Protein AF-0000000067912292 (afdb_homodimer)

Radius of gyration: 18.02 Å; Cα contacts (8 Å, |Δi|>4): 196; chains: 2; bounding box: 45×48×49 Å

Foldseek 3Di:
DDPVVVVVVVLVVLLQVLLVPDDHSQWAALVSVQVSCVPVPVVPRDNCVQVVQVPVVPRIHGSVSVVVSVVVVVVVVVVVVVVVCVVVVVVVVVVD/DDPVVVVVVVLVVLLQVLLVPDDHSQWAALVSVQVSCVPVPVVPRDNCVQVVQVPVVPRIHGSVSVVVSVVVVVVVVVVVVVVVCVVVVVVVVVVD

Sequence (192 aa):
MAAVESAVYSLLEVFHKYSAKEGDQLKLNRSELFVLLSQELPCCYRKDAMSLLDLDGDGEVDFLEFIEFITEITTELQEMYLDNIIHYNRYSEHFVMAAVESAVYSLLEVFHKYSAKEGDQLKLNRSELFVLLSQELPCCYRKDAMSLLDLDGDGEVDFLEFIEFITEITTELQEMYLDNIIHYNRYSEHFV

Secondary structure (DSSP, 8-state):
--HHHHHHHHHHHHHHHHHTSSS-TTEE-HHHHHHHHHHH-GGG--TTHHHHH-SS-SSSEEHHHHHHHHHHHHHHHHHHHHHHHHHHHHHHHHH-/--HHHHHHHHHHHHHHHHHTSSS-TTEE-HHHHHHHHHHH-GGG--TTHHHHH-SS-SSSEEHHHHHHHHHHHHHHHHHHHHHHHHHHHHHHHHH-

Structure (mmCIF, N/CA/C/O backbone):
data_AF-0000000067912292-model_v1
#
loop_
_entity.id
_entity.type
_entity.pdbx_description
1 polymer 'Protein S100-B-like'
#
loop_
_atom_site.group_PDB
_atom_site.id
_atom_site.type_symbol
_atom_site.label_atom_id
_atom_site.label_alt_id
_atom_site.label_comp_id
_atom_site.label_asym_id
_atom_site.label_entity_id
_atom_site.label_seq_id
_atom_site.pdbx_PDB_ins_code
_atom_site.Cartn_x
_atom_site.Cartn_y
_atom_site.Cartn_z
_atom_site.occupancy
_atom_site.B_iso_or_equiv
_atom_site.auth_seq_id
_atom_site.auth_comp_id
_atom_site.auth_asym_id
_atom_site.auth_atom_id
_atom_site.pdbx_PDB_model_num
ATOM 1 N N . MET A 1 1 ? 11.945 -1.077 11.625 1 72.12 1 MET A N 1
ATOM 2 C CA . MET A 1 1 ? 11.5 -0.506 10.359 1 72.12 1 MET A CA 1
ATOM 3 C C . MET A 1 1 ? 10.297 0.405 10.562 1 72.12 1 MET A C 1
ATOM 5 O O . MET A 1 1 ? 9.523 0.212 11.508 1 72.12 1 MET A O 1
ATOM 9 N N . ALA A 1 2 ? 10.352 1.487 9.922 1 86.81 2 ALA A N 1
ATOM 10 C CA . ALA A 1 2 ? 9.242 2.43 9.984 1 86.81 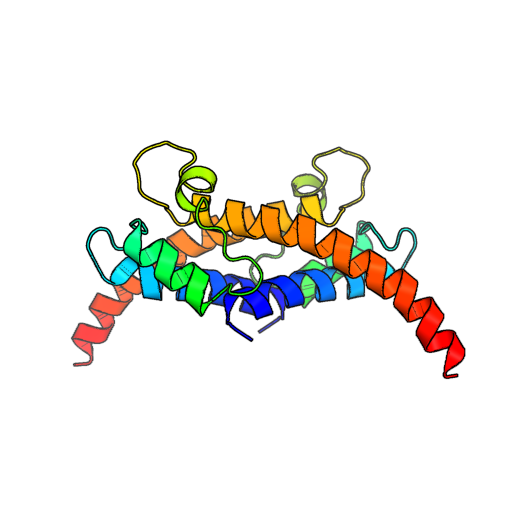2 ALA A CA 1
ATOM 11 C C . ALA A 1 2 ? 7.953 1.792 9.477 1 86.81 2 ALA A C 1
ATOM 13 O O . ALA A 1 2 ? 7.992 0.798 8.742 1 86.81 2 ALA A O 1
ATOM 14 N N . ALA A 1 3 ? 6.785 2.189 9.906 1 89.81 3 ALA A N 1
ATOM 15 C CA . ALA A 1 3 ? 5.496 1.552 9.656 1 89.81 3 ALA A CA 1
ATOM 16 C C . ALA A 1 3 ? 5.234 1.414 8.156 1 89.81 3 ALA A C 1
ATOM 18 O O . ALA A 1 3 ? 4.883 0.332 7.68 1 89.81 3 ALA A O 1
ATOM 19 N N . VAL A 1 4 ? 5.512 2.436 7.43 1 91.5 4 VAL A N 1
ATOM 20 C CA . VAL A 1 4 ? 5.238 2.428 5.996 1 91.5 4 VAL A CA 1
ATOM 21 C C . VAL A 1 4 ? 6.242 1.528 5.281 1 91.5 4 VAL A C 1
ATOM 23 O O . VAL A 1 4 ? 5.879 0.782 4.371 1 91.5 4 VAL A O 1
ATOM 26 N N . GLU A 1 5 ? 7.496 1.577 5.688 1 88.75 5 GLU A N 1
ATOM 27 C CA . GLU A 1 5 ? 8.523 0.717 5.113 1 88.75 5 GLU A CA 1
ATOM 28 C C . GLU A 1 5 ? 8.195 -0.757 5.32 1 88.75 5 GLU A C 1
ATOM 30 O O . GLU A 1 5 ? 8.289 -1.557 4.387 1 88.75 5 GLU A O 1
ATOM 35 N N . SER A 1 6 ? 7.805 -1.08 6.496 1 90.5 6 SER A N 1
ATOM 36 C CA . SER A 1 6 ? 7.434 -2.457 6.809 1 90.5 6 SER A CA 1
ATOM 37 C C . SER A 1 6 ? 6.219 -2.9 5.996 1 90.5 6 SER A C 1
ATOM 39 O O . SER A 1 6 ? 6.152 -4.047 5.547 1 90.5 6 SER A O 1
ATOM 41 N N . ALA A 1 7 ? 5.293 -1.981 5.836 1 91.25 7 ALA A N 1
ATOM 42 C CA . ALA A 1 7 ? 4.09 -2.271 5.062 1 91.25 7 ALA A CA 1
ATOM 43 C C . ALA A 1 7 ? 4.43 -2.572 3.605 1 91.25 7 ALA A C 1
ATOM 45 O O . ALA A 1 7 ? 3.961 -3.566 3.045 1 91.25 7 ALA A O 1
ATOM 46 N N . VAL A 1 8 ? 5.316 -1.831 3.029 1 90.44 8 VAL A N 1
ATOM 47 C CA . VAL A 1 8 ? 5.688 -1.962 1.625 1 90.44 8 VAL A CA 1
ATOM 48 C C . VAL A 1 8 ? 6.43 -3.277 1.405 1 90.44 8 VAL A C 1
ATOM 50 O O . VAL A 1 8 ? 6.141 -4.008 0.454 1 90.44 8 VAL A O 1
ATOM 53 N N . TYR A 1 9 ? 7.285 -3.588 2.307 1 87.19 9 TYR A N 1
ATOM 54 C CA . TYR A 1 9 ? 8.023 -4.84 2.199 1 87.19 9 TYR A CA 1
ATOM 55 C C . TYR A 1 9 ? 7.098 -6.039 2.365 1 87.19 9 TYR A C 1
ATOM 57 O O . TYR A 1 9 ? 7.262 -7.055 1.688 1 87.19 9 TYR A O 1
ATOM 65 N N . SER A 1 10 ? 6.172 -5.918 3.277 1 91 10 SER A N 1
ATOM 66 C CA . SER A 1 10 ? 5.207 -6.996 3.49 1 91 10 SER A CA 1
ATOM 67 C C . SER A 1 10 ? 4.383 -7.25 2.234 1 91 10 SER A C 1
ATOM 69 O O . SER A 1 10 ? 4.086 -8.398 1.903 1 91 10 SER A O 1
ATOM 71 N N . LEU A 1 11 ? 4.023 -6.188 1.518 1 91.69 11 LEU A N 1
ATOM 72 C CA . LEU A 1 11 ? 3.262 -6.328 0.281 1 91.69 11 LEU A CA 1
ATOM 73 C C . LEU A 1 11 ? 4.07 -7.082 -0.771 1 91.69 11 LEU A C 1
ATOM 75 O O . LEU A 1 11 ? 3.541 -7.965 -1.449 1 91.69 11 LEU A O 1
ATOM 79 N N . LEU A 1 12 ? 5.359 -6.773 -0.861 1 89.81 12 LEU A N 1
ATOM 80 C CA . LEU A 1 12 ? 6.242 -7.445 -1.807 1 89.81 12 LEU A CA 1
ATOM 81 C C . LEU A 1 12 ? 6.371 -8.93 -1.469 1 89.81 12 LEU A C 1
ATOM 83 O O . LEU A 1 12 ? 6.25 -9.781 -2.35 1 89.81 12 LEU A O 1
ATOM 87 N N . GLU A 1 13 ? 6.613 -9.195 -0.2 1 89.88 13 GLU A N 1
ATOM 88 C CA . GLU A 1 13 ? 6.836 -10.562 0.253 1 89.88 13 GLU A CA 1
ATOM 89 C C . GLU A 1 13 ? 5.594 -11.422 0.046 1 89.88 13 GLU A C 1
ATOM 91 O O . GLU A 1 13 ? 5.695 -12.57 -0.392 1 89.88 13 GLU A O 1
ATOM 96 N N . VAL A 1 14 ? 4.457 -10.844 0.439 1 92.44 14 VAL A N 1
ATOM 97 C CA . VAL A 1 14 ? 3.205 -11.586 0.309 1 92.44 14 VAL A CA 1
ATOM 98 C C . VAL A 1 14 ? 2.934 -11.883 -1.164 1 92.44 14 VAL A C 1
ATOM 100 O O . VAL A 1 14 ? 2.551 -13 -1.515 1 92.44 14 VAL A O 1
ATOM 103 N N . PHE A 1 15 ? 3.137 -10.945 -2 1 92.5 15 PHE A N 1
ATOM 104 C CA . PHE A 1 15 ? 2.936 -11.141 -3.432 1 92.5 15 PHE A CA 1
ATOM 105 C C . PHE A 1 15 ? 3.816 -12.273 -3.949 1 92.5 15 PHE A C 1
ATOM 107 O O . PHE A 1 15 ? 3.338 -13.164 -4.656 1 92.5 15 PHE A O 1
ATOM 114 N N . HIS A 1 16 ? 5.043 -12.203 -3.58 1 89 16 HIS A N 1
ATOM 115 C CA . HIS A 1 16 ? 5.984 -13.195 -4.078 1 89 16 HIS A CA 1
ATOM 116 C C . HIS A 1 16 ? 5.695 -14.57 -3.488 1 89 16 HIS A C 1
ATOM 118 O O . HIS A 1 16 ? 5.898 -15.594 -4.152 1 89 16 HIS A O 1
ATOM 124 N N . LYS A 1 17 ? 5.309 -14.578 -2.201 1 91.56 17 LYS A N 1
ATOM 125 C CA . LYS A 1 17 ? 4.945 -15.828 -1.53 1 91.56 17 LYS A CA 1
ATOM 126 C C . LYS A 1 17 ? 3.891 -16.594 -2.326 1 91.56 17 LYS A C 1
ATOM 128 O O . LYS A 1 17 ? 3.959 -17.812 -2.438 1 91.56 17 LYS A O 1
ATOM 133 N N . TYR A 1 18 ? 2.93 -15.883 -2.912 1 91.94 18 TYR A N 1
ATOM 134 C CA . TYR A 1 18 ? 1.817 -16.531 -3.6 1 91.94 18 TYR A CA 1
ATOM 135 C C . TYR A 1 18 ? 2.104 -16.656 -5.09 1 91.94 18 TYR A C 1
ATOM 137 O O . TYR A 1 18 ? 1.676 -17.625 -5.727 1 91.94 18 TYR A O 1
ATOM 145 N N . SER A 1 19 ? 2.857 -15.695 -5.672 1 90.44 19 SER A N 1
ATOM 146 C CA . SER A 1 19 ? 3.15 -15.734 -7.102 1 90.44 19 SER A CA 1
ATOM 147 C C . SER A 1 19 ? 4.16 -16.828 -7.426 1 90.44 19 SER A C 1
ATOM 149 O O . SER A 1 19 ? 4.219 -17.312 -8.562 1 90.44 19 SER A O 1
ATOM 151 N N . ALA A 1 20 ? 4.969 -17.266 -6.484 1 86.31 20 ALA A N 1
ATOM 152 C CA . ALA A 1 20 ? 6.055 -18.219 -6.703 1 86.31 20 ALA A CA 1
ATOM 153 C C . ALA A 1 20 ? 5.559 -19.656 -6.562 1 86.31 20 ALA A C 1
ATOM 155 O O . ALA A 1 20 ? 6.352 -20.594 -6.617 1 86.31 20 ALA A O 1
ATOM 156 N N . LYS A 1 21 ? 4.234 -19.781 -6.414 1 87.44 21 LYS A N 1
ATOM 157 C CA . LYS A 1 21 ? 3.711 -21.125 -6.18 1 87.44 21 LYS A CA 1
ATOM 158 C C . LYS A 1 21 ? 3.666 -21.922 -7.473 1 87.44 21 LYS A C 1
ATOM 160 O O . LYS A 1 21 ? 4.051 -23.094 -7.496 1 87.44 21 LYS A O 1
ATOM 165 N N . GLU A 1 22 ? 3.102 -21.281 -8.523 1 81.19 22 GLU A N 1
ATOM 166 C CA . GLU A 1 22 ? 2.955 -21.984 -9.797 1 81.19 22 GLU A CA 1
ATOM 167 C C . GLU A 1 22 ? 3.318 -21.078 -10.977 1 81.19 22 GLU A C 1
ATOM 169 O O . GLU A 1 22 ? 2.992 -19.891 -10.977 1 81.19 22 GLU A O 1
ATOM 174 N N . GLY A 1 23 ? 3.932 -21.578 -11.844 1 80.38 23 GLY A N 1
ATOM 175 C CA . GLY A 1 23 ? 4.098 -20.875 -13.109 1 80.38 23 GLY A CA 1
ATOM 176 C C . GLY A 1 23 ? 5.051 -19.703 -13.023 1 80.38 23 GLY A C 1
ATOM 177 O O . GLY A 1 23 ? 6.176 -19.844 -12.531 1 80.38 23 GLY A O 1
ATOM 178 N N . ASP A 1 24 ? 4.523 -18.547 -13.578 1 80.94 24 ASP A N 1
ATOM 179 C CA . ASP A 1 24 ? 5.301 -17.312 -13.602 1 80.94 24 ASP A CA 1
ATOM 180 C C . ASP A 1 24 ? 5.441 -16.719 -12.203 1 80.94 24 ASP A C 1
ATOM 182 O O . ASP A 1 24 ? 4.445 -16.344 -11.586 1 80.94 24 ASP A O 1
ATOM 186 N N . GLN A 1 25 ? 6.656 -16.797 -11.68 1 85.12 25 GLN A N 1
ATOM 187 C CA . GLN A 1 25 ? 6.93 -16.344 -10.32 1 85.12 25 GLN A CA 1
ATOM 188 C C . GLN A 1 25 ? 6.734 -14.828 -10.203 1 85.12 25 GLN A C 1
ATOM 190 O O . GLN A 1 25 ? 6.664 -14.297 -9.094 1 85.12 25 GLN A O 1
ATOM 195 N N . LEU A 1 26 ? 6.539 -14.172 -11.391 1 85.62 26 LEU A N 1
ATOM 196 C CA . LEU A 1 26 ? 6.426 -12.719 -11.398 1 85.62 26 LEU A CA 1
ATOM 197 C C . LEU A 1 26 ? 4.98 -12.289 -11.602 1 85.62 26 LEU A C 1
ATOM 199 O O . LEU A 1 26 ? 4.68 -11.094 -11.602 1 85.62 26 LEU A O 1
ATOM 203 N N . LYS A 1 27 ? 4.184 -13.266 -11.758 1 89.44 27 LYS A N 1
ATOM 204 C CA . LYS A 1 27 ? 2.768 -12.977 -11.969 1 89.44 27 LYS A CA 1
ATOM 205 C C . LYS A 1 27 ? 1.893 -13.922 -11.148 1 89.44 27 LYS A C 1
ATOM 207 O O . LYS A 1 27 ? 2.275 -15.07 -10.898 1 89.44 27 LYS A O 1
ATOM 212 N N . LEU A 1 28 ? 0.725 -13.461 -10.789 1 92.19 28 LEU A N 1
ATOM 213 C CA . LEU A 1 28 ? -0.267 -14.273 -10.094 1 92.19 28 LEU A CA 1
ATOM 214 C C . LEU A 1 28 ? -1.338 -14.766 -11.055 1 92.19 28 LEU A C 1
ATOM 216 O O . LEU A 1 28 ? -1.926 -13.977 -11.797 1 92.19 28 LEU A O 1
ATOM 220 N N . ASN A 1 29 ? -1.466 -16.047 -11.109 1 92.62 29 ASN A N 1
ATOM 221 C CA . ASN A 1 29 ? -2.604 -16.562 -11.859 1 92.62 29 ASN A CA 1
ATOM 222 C C . ASN A 1 29 ? -3.896 -16.484 -11.055 1 92.62 29 ASN A C 1
ATOM 224 O O . ASN A 1 29 ? -3.895 -15.984 -9.922 1 92.62 29 ASN A O 1
ATOM 228 N N . ARG A 1 30 ? -5 -16.906 -11.688 1 90.7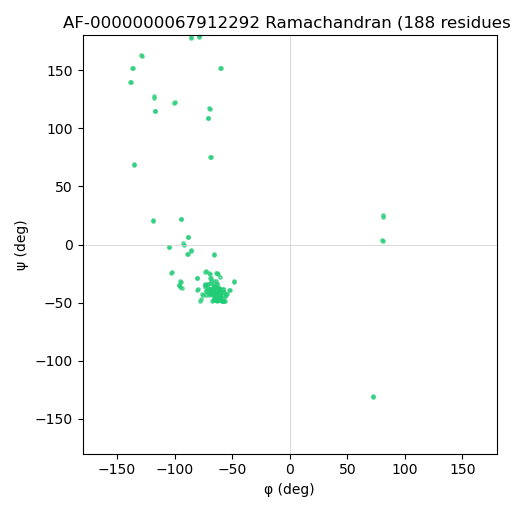5 30 ARG A N 1
ATOM 229 C CA . ARG A 1 30 ? -6.316 -16.75 -11.078 1 90.75 30 ARG A CA 1
ATOM 230 C C . ARG A 1 30 ? -6.387 -17.438 -9.727 1 90.75 30 ARG A C 1
ATOM 232 O O . ARG A 1 30 ? -6.836 -16.844 -8.742 1 90.75 30 ARG A O 1
ATOM 239 N N . SER A 1 31 ? -5.938 -18.688 -9.656 1 92.62 31 SER A N 1
ATOM 240 C CA . SER A 1 31 ? -5.98 -19.469 -8.422 1 92.62 31 SER A CA 1
ATOM 241 C C . SER A 1 31 ? -5.141 -18.812 -7.328 1 92.62 31 SER A C 1
ATOM 243 O O . SER A 1 31 ? -5.574 -18.719 -6.18 1 92.62 31 SER A O 1
ATOM 245 N N . GLU A 1 32 ? -3.904 -18.422 -7.68 1 94.5 32 GLU A N 1
ATOM 246 C CA . GLU A 1 32 ? -3.004 -17.766 -6.73 1 94.5 32 GLU A CA 1
ATOM 247 C C . GLU A 1 32 ? -3.605 -16.469 -6.207 1 94.5 32 GLU A C 1
ATOM 249 O O . GLU A 1 32 ? -3.492 -16.156 -5.016 1 94.5 32 GLU A O 1
ATOM 254 N N . LEU A 1 33 ? -4.23 -15.68 -7.117 1 91.94 33 LEU A N 1
ATOM 255 C CA . LEU A 1 33 ? -4.852 -14.414 -6.73 1 91.94 33 LEU A CA 1
ATOM 256 C C . LEU A 1 33 ? -5.98 -14.648 -5.734 1 91.94 33 LEU A C 1
ATOM 258 O O . LEU A 1 33 ? -6.074 -13.953 -4.719 1 91.94 33 LEU A O 1
ATOM 262 N N . PHE A 1 34 ? -6.797 -15.641 -5.996 1 91.5 34 PHE A N 1
ATOM 263 C CA . PHE A 1 34 ? -7.934 -15.93 -5.129 1 91.5 34 PHE A CA 1
ATOM 264 C C . PHE A 1 34 ? -7.465 -16.359 -3.746 1 91.5 34 PHE A C 1
ATOM 266 O O . PHE A 1 34 ? -8.023 -15.938 -2.734 1 91.5 34 PHE A O 1
ATOM 273 N N . VAL A 1 35 ? -6.441 -17.188 -3.715 1 93 35 VAL A N 1
ATOM 274 C CA . VAL A 1 35 ? -5.895 -17.641 -2.439 1 93 35 VAL A CA 1
ATOM 275 C C . VAL A 1 35 ? -5.305 -16.453 -1.679 1 93 35 VAL A C 1
ATOM 277 O O . VAL A 1 35 ? -5.531 -16.312 -0.475 1 93 35 VAL A O 1
ATOM 280 N N . LEU A 1 36 ? -4.516 -15.617 -2.412 1 92.06 36 LEU A N 1
ATOM 281 C CA . LEU A 1 36 ? -3.916 -14.43 -1.809 1 92.06 36 LEU A CA 1
ATOM 282 C C . LEU A 1 36 ? -4.984 -13.531 -1.203 1 92.06 36 LEU A C 1
ATOM 284 O O . LEU A 1 36 ? -4.887 -13.133 -0.039 1 92.06 36 LEU A O 1
ATOM 288 N N . LEU A 1 37 ? -6.035 -13.242 -1.95 1 90.12 37 LEU A N 1
ATOM 289 C CA . LEU A 1 37 ? -7.086 -12.344 -1.487 1 90.12 37 LEU A CA 1
ATOM 290 C C . LEU A 1 37 ? -7.867 -12.969 -0.337 1 90.12 37 LEU A C 1
ATOM 292 O O . LEU A 1 37 ? -8.18 -12.289 0.645 1 90.12 37 LEU A O 1
ATOM 296 N N . SER A 1 38 ? -8.109 -14.258 -0.44 1 91.38 38 SER A N 1
ATOM 297 C CA . SER A 1 38 ? -8.898 -14.945 0.579 1 91.38 38 SER A CA 1
ATOM 298 C C . SER A 1 38 ? -8.148 -15.016 1.903 1 91.38 38 SER A C 1
ATOM 300 O O . SER A 1 38 ? -8.75 -14.93 2.973 1 91.38 38 SER A O 1
ATOM 302 N N . GLN A 1 39 ? -6.852 -15.117 1.795 1 92.56 39 GLN A N 1
ATOM 303 C CA . GLN A 1 39 ? -6.043 -15.281 2.998 1 92.56 39 GLN A CA 1
ATOM 304 C C . GLN A 1 39 ? -5.539 -13.938 3.512 1 92.56 39 GLN A C 1
ATOM 306 O O . GLN A 1 39 ? -5.477 -13.711 4.723 1 92.56 39 GLN A O 1
ATOM 311 N N . GLU A 1 40 ? -5.203 -13.055 2.66 1 90.44 40 GLU A N 1
ATOM 312 C CA . GLU A 1 40 ? -4.52 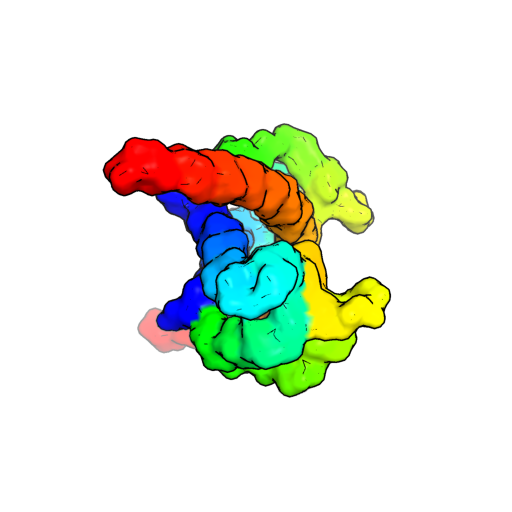-11.82 3.049 1 90.44 40 GLU A CA 1
ATOM 313 C C . GLU A 1 40 ? -5.48 -10.641 3.064 1 90.44 40 GLU A C 1
ATOM 315 O O . GLU A 1 40 ? -5.203 -9.617 3.695 1 90.44 40 GLU A O 1
ATOM 320 N N . LEU A 1 41 ? -6.551 -10.656 2.361 1 85.94 41 LEU A N 1
ATOM 321 C CA . LEU A 1 41 ? -7.555 -9.602 2.32 1 85.94 41 LEU A CA 1
ATOM 322 C C . LEU A 1 41 ? -8.961 -10.188 2.395 1 85.94 41 LEU A C 1
ATOM 324 O O . LEU A 1 41 ? -9.766 -10 1.477 1 85.94 41 LEU A O 1
ATOM 328 N N . PRO A 1 42 ? -9.25 -10.711 3.545 1 86.94 42 PRO A N 1
ATOM 329 C CA . PRO A 1 42 ? -10.586 -11.305 3.629 1 86.94 42 PRO A CA 1
ATOM 330 C C . PRO A 1 42 ? -11.703 -10.258 3.633 1 86.94 42 PRO A C 1
ATOM 332 O O . PRO A 1 42 ? -12.82 -10.547 3.188 1 86.94 42 PRO A O 1
ATOM 335 N N . CYS A 1 43 ? -11.539 -9.141 4.18 1 76.44 43 CYS A N 1
ATOM 336 C CA . CYS A 1 43 ? -12.539 -8.078 4.277 1 76.44 43 CYS A CA 1
ATOM 337 C C . CYS A 1 43 ? -12.812 -7.461 2.91 1 76.44 43 CYS A C 1
ATOM 339 O O . CYS A 1 43 ? -13.883 -6.906 2.678 1 76.44 43 CYS A O 1
ATOM 341 N N . CYS A 1 44 ? -11.789 -7.566 1.981 1 76.88 44 CYS A N 1
ATOM 342 C CA . CYS A 1 44 ? -11.898 -6.879 0.7 1 76.88 44 CYS A CA 1
ATOM 343 C C . CYS A 1 44 ? -11.875 -7.871 -0.457 1 76.88 44 CYS A C 1
ATOM 345 O O . CYS A 1 44 ? -11.586 -7.496 -1.594 1 76.88 44 CYS A O 1
ATOM 347 N N . TYR A 1 45 ? -12.203 -9.086 -0.033 1 77.5 45 TYR A N 1
ATOM 348 C CA . TYR A 1 45 ? -12.172 -10.125 -1.058 1 77.5 45 TYR A CA 1
ATOM 349 C C . TYR A 1 45 ? -13.305 -9.938 -2.059 1 77.5 45 TYR A C 1
ATOM 351 O O . TYR A 1 45 ? -14.461 -9.742 -1.671 1 77.5 45 TYR A O 1
ATOM 359 N N . ARG A 1 46 ? -12.773 -9.688 -3.383 1 80.38 46 ARG A N 1
ATOM 360 C CA . ARG A 1 46 ? -13.727 -9.586 -4.484 1 80.38 46 ARG A CA 1
ATOM 361 C C . ARG A 1 46 ? -13.492 -10.688 -5.512 1 80.38 46 ARG A C 1
ATOM 363 O O . ARG A 1 46 ? -12.383 -10.844 -6.023 1 80.38 46 ARG A O 1
ATOM 370 N N . LYS A 1 47 ? -14.578 -11.453 -5.867 1 80.94 47 LYS A N 1
ATOM 371 C CA . LYS A 1 47 ? -14.484 -12.555 -6.828 1 80.94 47 LYS A CA 1
ATOM 372 C C . LYS A 1 47 ? -14.109 -12.039 -8.211 1 80.94 47 LYS A C 1
ATOM 374 O O . LYS A 1 47 ? -13.562 -12.781 -9.031 1 80.94 47 LYS A O 1
ATOM 379 N N . ASP A 1 48 ? -14.453 -10.75 -8.398 1 87.12 48 ASP A N 1
ATOM 380 C CA . ASP A 1 48 ? -14.141 -10.148 -9.695 1 87.12 48 ASP A CA 1
ATOM 381 C C . ASP A 1 48 ? -12.805 -9.414 -9.656 1 87.12 48 ASP A C 1
ATOM 383 O O . ASP A 1 48 ? -12.547 -8.539 -10.492 1 87.12 48 ASP A O 1
ATOM 387 N N . ALA A 1 49 ? -12.031 -9.797 -8.734 1 84.88 49 ALA A N 1
ATOM 388 C CA . ALA A 1 49 ? -10.75 -9.125 -8.531 1 84.88 49 ALA A CA 1
ATOM 389 C C . ALA A 1 49 ? -9.82 -9.344 -9.719 1 84.88 49 ALA A C 1
ATOM 391 O O . ALA A 1 49 ? -9.086 -8.43 -10.117 1 84.88 49 ALA A O 1
ATOM 392 N N . MET A 1 50 ? -9.906 -10.523 -10.289 1 87.69 50 MET A N 1
ATOM 393 C CA . MET A 1 50 ? -9.086 -10.812 -11.453 1 87.69 50 MET A CA 1
ATOM 394 C C . MET A 1 50 ? -9.391 -9.836 -12.586 1 87.69 50 MET A C 1
ATOM 396 O O . MET A 1 50 ? -8.477 -9.305 -13.219 1 87.69 50 MET A O 1
ATOM 400 N N . SER A 1 51 ? -10.664 -9.641 -12.789 1 88 51 SER A N 1
ATOM 401 C CA . SER A 1 51 ? -11.086 -8.734 -13.852 1 88 51 SER A CA 1
ATOM 402 C C . SER A 1 51 ? -10.742 -7.289 -13.523 1 88 51 SER A C 1
ATOM 404 O O . SER A 1 51 ? -10.406 -6.508 -14.406 1 88 51 SER A O 1
ATOM 406 N N . LEU A 1 52 ? -10.734 -7.098 -12.219 1 83 52 LEU A N 1
ATOM 407 C CA . LEU A 1 52 ? -10.461 -5.742 -11.758 1 83 52 LEU A CA 1
ATOM 408 C C . LEU A 1 52 ? -8.961 -5.453 -11.781 1 83 52 LEU A C 1
ATOM 410 O O . LEU A 1 52 ? -8.555 -4.324 -12.062 1 83 52 LEU A O 1
ATOM 414 N N . LEU A 1 53 ? -8.164 -6.504 -11.617 1 84.31 53 LEU A N 1
ATOM 415 C CA . LEU A 1 53 ? -6.723 -6.336 -11.484 1 84.31 53 LEU A CA 1
ATOM 416 C C . LEU A 1 53 ? -6.027 -6.535 -12.828 1 84.31 53 LEU A C 1
ATOM 418 O O . LEU A 1 53 ? -4.992 -5.918 -13.094 1 84.31 53 LEU A O 1
ATOM 422 N N . ASP A 1 54 ? -6.609 -7.438 -13.555 1 86.69 54 ASP A N 1
ATOM 423 C CA . ASP A 1 54 ? -6.023 -7.715 -14.867 1 86.69 54 ASP A CA 1
ATOM 424 C C . ASP A 1 54 ? -6.203 -6.527 -15.812 1 86.69 54 ASP A C 1
ATOM 426 O O . ASP A 1 54 ? -6.977 -6.605 -16.766 1 86.69 54 ASP A O 1
ATOM 430 N N . LEU A 1 55 ? -5.398 -5.438 -15.617 1 81.69 55 LEU A N 1
ATOM 431 C CA . LEU A 1 55 ? -5.539 -4.188 -16.359 1 81.69 55 LEU A CA 1
ATOM 432 C C . LEU A 1 55 ? -5.039 -4.34 -17.781 1 81.69 55 LEU A C 1
ATOM 434 O O . LEU A 1 55 ? -5.551 -3.689 -18.703 1 81.69 55 LEU A O 1
ATOM 438 N N . ASP A 1 56 ? -3.959 -5.137 -17.969 1 83.88 56 ASP A N 1
ATOM 439 C CA . ASP A 1 56 ? -3.406 -5.285 -19.312 1 83.88 56 ASP A CA 1
ATOM 440 C C . ASP A 1 56 ? -4.086 -6.426 -20.062 1 83.88 56 ASP A C 1
ATOM 442 O O . ASP A 1 56 ? -3.789 -6.672 -21.234 1 83.88 56 ASP A O 1
ATOM 446 N N . GLY A 1 57 ? -4.926 -7.23 -19.422 1 87.62 57 GLY A N 1
ATOM 447 C CA . GLY A 1 57 ? -5.766 -8.234 -20.047 1 87.62 57 GLY A CA 1
ATOM 448 C C . GLY A 1 57 ? -5.023 -9.523 -20.359 1 87.62 57 GLY A C 1
ATOM 449 O O . GLY A 1 57 ? -5.352 -10.219 -21.328 1 87.62 57 GLY A O 1
ATOM 450 N N . ASP A 1 58 ? -3.939 -9.945 -19.719 1 86.88 58 ASP A N 1
ATOM 451 C CA . ASP A 1 58 ? -3.174 -11.148 -20.016 1 86.88 58 ASP A CA 1
ATOM 452 C C . ASP A 1 58 ? -3.672 -12.336 -19.188 1 86.88 58 ASP A C 1
ATOM 454 O O . ASP A 1 58 ? -3.201 -13.461 -19.359 1 86.88 58 ASP A O 1
ATOM 458 N N . GLY A 1 59 ? -4.664 -12.086 -18.375 1 89.62 59 GLY A N 1
ATOM 459 C CA . GLY A 1 59 ? -5.262 -13.133 -17.562 1 89.62 59 GLY A CA 1
ATOM 460 C C . GLY A 1 59 ? -4.473 -13.453 -16.312 1 89.62 59 GLY A C 1
ATOM 461 O O . GLY A 1 59 ? -4.742 -14.445 -15.633 1 89.62 59 GLY A O 1
ATOM 462 N N . GLU A 1 60 ? -3.42 -12.703 -16.078 1 92.44 60 GLU A N 1
ATOM 463 C CA . GLU A 1 60 ? -2.604 -12.82 -14.875 1 92.44 60 GLU A CA 1
ATOM 464 C C . GLU A 1 60 ? -2.4 -11.469 -14.211 1 92.44 60 GLU A C 1
ATOM 466 O O . GLU A 1 60 ? -2.721 -10.43 -14.797 1 92.44 60 GLU A O 1
ATOM 471 N N . VAL A 1 61 ? -2.01 -11.469 -13.008 1 92.44 61 VAL A N 1
ATOM 472 C CA . VAL A 1 61 ? -1.818 -10.234 -12.258 1 92.44 61 VAL A CA 1
ATOM 473 C C . VAL A 1 61 ? -0.351 -10.094 -11.859 1 92.44 61 VAL A C 1
ATOM 475 O O . VAL A 1 61 ? 0.199 -10.961 -11.18 1 92.44 61 VAL A O 1
ATOM 478 N N . ASP A 1 62 ? 0.298 -9.055 -12.414 1 90.44 62 ASP A N 1
ATOM 479 C CA . ASP A 1 62 ? 1.662 -8.789 -11.969 1 90.44 62 ASP A CA 1
ATOM 480 C C . ASP A 1 62 ? 1.668 -7.918 -10.719 1 90.44 62 ASP A C 1
ATOM 482 O O . ASP A 1 62 ? 0.608 -7.543 -10.211 1 90.44 62 ASP A O 1
ATOM 486 N N . PHE A 1 63 ? 2.84 -7.656 -10.219 1 90.06 63 PHE A N 1
ATOM 487 C CA . PHE A 1 63 ? 2.967 -6.934 -8.953 1 90.06 63 PHE A CA 1
ATOM 488 C C . PHE A 1 63 ? 2.385 -5.531 -9.078 1 90.06 63 PHE A C 1
ATOM 490 O O . PHE A 1 63 ? 1.723 -5.043 -8.156 1 90.06 63 PHE A O 1
ATOM 497 N N . LEU A 1 64 ? 2.615 -4.91 -10.281 1 86.94 64 LEU A N 1
ATOM 498 C CA . LEU A 1 64 ? 2.104 -3.559 -10.484 1 86.94 64 LEU A CA 1
ATOM 499 C C . LEU A 1 64 ? 0.581 -3.535 -10.406 1 86.94 64 LEU A C 1
ATOM 501 O O . LEU A 1 64 ? 0.003 -2.656 -9.758 1 86.94 64 LEU A O 1
ATOM 505 N N . GLU A 1 65 ? -0.011 -4.465 -11.008 1 90 65 GLU A N 1
ATOM 506 C CA . GLU A 1 65 ? -1.469 -4.547 -10.992 1 90 65 GLU A CA 1
ATOM 507 C C . GLU A 1 65 ? -1.99 -4.824 -9.586 1 90 65 GLU A C 1
ATOM 509 O O . GLU A 1 65 ? -3.029 -4.293 -9.188 1 90 65 GLU A O 1
ATOM 514 N N . PHE A 1 66 ? -1.27 -5.637 -8.891 1 91.38 66 PHE A N 1
ATOM 515 C CA . PHE A 1 66 ? -1.642 -5.957 -7.516 1 91.38 66 PHE A CA 1
ATOM 516 C C . PHE A 1 66 ? -1.597 -4.711 -6.641 1 91.38 66 PHE A C 1
ATOM 518 O O . PHE A 1 66 ? -2.533 -4.445 -5.883 1 91.38 66 PHE A O 1
ATOM 525 N N . ILE A 1 67 ? -0.535 -3.982 -6.781 1 90.56 67 ILE A N 1
ATOM 526 C CA . ILE A 1 67 ? -0.351 -2.789 -5.965 1 90.56 67 ILE A CA 1
ATOM 527 C C . ILE A 1 67 ? -1.424 -1.759 -6.309 1 90.56 67 ILE A C 1
ATOM 529 O O . ILE A 1 67 ? -1.925 -1.058 -5.426 1 90.56 67 ILE A O 1
ATOM 533 N N . GLU A 1 68 ? -1.813 -1.625 -7.555 1 87.56 68 GLU A N 1
ATOM 534 C CA . GLU A 1 68 ? -2.879 -0.713 -7.957 1 87.56 68 GLU A CA 1
ATOM 535 C C . GLU A 1 68 ? -4.211 -1.101 -7.32 1 87.56 68 GLU A C 1
ATOM 537 O O . GLU A 1 68 ? -5.008 -0.233 -6.957 1 87.56 68 GLU A O 1
ATOM 542 N N . PHE A 1 69 ? -4.418 -2.363 -7.238 1 87.69 69 PHE A N 1
ATOM 543 C CA . PHE A 1 69 ? -5.621 -2.861 -6.582 1 87.69 69 PHE A CA 1
ATOM 544 C C . PHE A 1 69 ? -5.629 -2.482 -5.105 1 87.69 69 PHE A C 1
ATOM 546 O O . PHE A 1 69 ? -6.641 -2.008 -4.586 1 87.69 69 PHE A O 1
ATOM 553 N N . ILE A 1 70 ? -4.516 -2.727 -4.465 1 89.88 70 ILE A N 1
ATOM 554 C CA . ILE A 1 70 ? -4.383 -2.396 -3.049 1 89.88 70 ILE A CA 1
ATOM 555 C C . ILE A 1 70 ? -4.625 -0.904 -2.842 1 89.88 70 ILE A C 1
ATOM 557 O O . ILE A 1 70 ? -5.254 -0.501 -1.859 1 89.88 70 ILE A O 1
ATOM 561 N N . THR A 1 71 ? -4.145 -0.031 -3.797 1 90.12 71 THR A N 1
ATOM 562 C CA . THR A 1 71 ? -4.332 1.413 -3.717 1 90.12 71 THR A CA 1
ATOM 563 C C . THR A 1 71 ? -5.816 1.77 -3.801 1 90.12 71 THR A C 1
ATOM 565 O O . THR A 1 71 ? -6.297 2.627 -3.057 1 90.12 71 THR A O 1
ATOM 568 N N . GLU A 1 72 ? -6.551 1.102 -4.621 1 86.12 72 GLU A N 1
ATOM 569 C CA . GLU A 1 72 ? -7.98 1.357 -4.781 1 86.12 72 GLU A CA 1
ATOM 570 C C . GLU A 1 72 ? -8.75 1.012 -3.51 1 86.12 72 GLU A C 1
ATOM 572 O O . GLU A 1 72 ? -9.57 1.804 -3.039 1 86.12 72 GLU A O 1
ATOM 577 N N . ILE A 1 73 ? -8.445 -0.09 -2.967 1 85.38 73 ILE A N 1
ATOM 578 C CA . ILE A 1 73 ? -9.133 -0.535 -1.76 1 85.38 73 ILE A CA 1
ATOM 579 C C . ILE A 1 73 ? -8.797 0.398 -0.599 1 85.38 73 ILE A C 1
ATOM 581 O O . ILE A 1 73 ? -9.664 0.734 0.208 1 85.38 73 ILE A O 1
ATOM 585 N N . THR A 1 74 ? -7.457 0.772 -0.502 1 88.88 74 THR A N 1
ATOM 586 C CA . THR A 1 74 ? -7.016 1.674 0.555 1 88.88 74 THR A CA 1
ATOM 587 C C . THR A 1 74 ? -7.785 2.988 0.503 1 88.88 74 THR A C 1
ATOM 589 O O . THR A 1 74 ? -8.18 3.525 1.541 1 88.88 74 THR A O 1
ATOM 592 N N . THR A 1 75 ? -8.039 3.527 -0.694 1 85.38 75 THR A N 1
ATOM 593 C CA . THR A 1 75 ? -8.773 4.773 -0.862 1 85.38 75 THR A CA 1
ATOM 594 C C . THR A 1 75 ? -10.219 4.613 -0.398 1 85.38 75 THR A C 1
ATOM 596 O O . THR A 1 75 ? -10.797 5.531 0.185 1 85.38 75 THR A O 1
ATOM 599 N N . GLU A 1 76 ? -10.789 3.457 -0.643 1 82.75 76 GLU A N 1
ATOM 600 C CA . GLU A 1 76 ? -12.141 3.158 -0.178 1 82.75 76 GLU A CA 1
ATOM 601 C C . GLU A 1 76 ? -12.188 3.047 1.343 1 82.75 76 GLU A C 1
ATOM 603 O O . GLU A 1 76 ? -13.117 3.553 1.979 1 82.75 76 GLU A O 1
ATOM 608 N N . LEU A 1 77 ? -11.125 2.443 1.928 1 82.44 77 LEU A N 1
ATOM 609 C CA . LEU A 1 77 ? -11.039 2.291 3.377 1 82.44 77 LEU A CA 1
ATOM 610 C C . LEU A 1 77 ? -10.797 3.637 4.051 1 82.44 77 LEU A C 1
ATOM 612 O O . LEU A 1 77 ? -11.289 3.879 5.156 1 82.44 77 LEU A O 1
ATOM 616 N N . GLN A 1 78 ? -9.977 4.457 3.408 1 83.38 78 GLN A N 1
ATOM 617 C CA . GLN A 1 78 ? -9.703 5.777 3.963 1 83.38 78 GLN A CA 1
ATOM 618 C C . GLN A 1 78 ? -10.992 6.547 4.23 1 83.38 78 GLN A C 1
ATOM 620 O O . GLN A 1 78 ? -11.109 7.23 5.25 1 83.38 78 GLN A O 1
ATOM 625 N N . GLU A 1 79 ? -11.945 6.488 3.318 1 80.38 79 GLU A N 1
ATOM 626 C CA . GLU A 1 79 ? -13.234 7.148 3.523 1 80.38 79 GLU A CA 1
ATOM 627 C C . GLU A 1 79 ? -13.945 6.594 4.75 1 80.38 79 GLU A C 1
ATOM 629 O O . GLU A 1 79 ? -14.539 7.348 5.527 1 80.38 79 GLU A O 1
ATOM 634 N N . MET A 1 80 ? -13.836 5.328 4.855 1 76.31 80 MET A N 1
ATOM 635 C CA . MET A 1 80 ? -14.453 4.672 5.996 1 76.31 80 MET A CA 1
ATOM 636 C C . MET A 1 80 ? -13.719 5.008 7.289 1 76.31 80 MET A C 1
ATOM 638 O O . MET A 1 80 ? -14.344 5.215 8.328 1 76.31 80 MET A O 1
ATOM 642 N N . TYR A 1 81 ? -12.5 5.012 7.223 1 78.44 81 TYR A N 1
ATOM 643 C CA . TYR A 1 81 ? -11.656 5.348 8.367 1 78.44 81 TYR A CA 1
ATOM 644 C C . TYR A 1 81 ? -11.945 6.762 8.852 1 78.44 81 TYR A C 1
ATOM 646 O O . TYR A 1 81 ? -12.07 7 10.062 1 78.44 81 TYR A O 1
ATOM 654 N N . LEU A 1 82 ? -12.062 7.648 7.98 1 77.25 82 LEU A N 1
ATOM 655 C CA . LEU A 1 82 ? -12.312 9.039 8.328 1 77.25 82 LEU A CA 1
ATOM 656 C C . LEU A 1 82 ? -13.703 9.211 8.938 1 77.25 82 LEU A C 1
ATOM 658 O O . LEU A 1 82 ? -13.883 9.984 9.875 1 77.25 82 LEU A O 1
ATOM 662 N N . ASP A 1 83 ? -14.602 8.516 8.414 1 76.5 83 ASP A N 1
ATOM 663 C CA . ASP A 1 83 ? -15.961 8.555 8.938 1 76.5 83 ASP A CA 1
ATOM 664 C C . ASP A 1 83 ? -16.016 8.039 10.375 1 76.5 83 ASP A C 1
ATOM 666 O O . ASP A 1 83 ? -16.781 8.555 11.195 1 76.5 83 ASP A O 1
ATOM 670 N N . ASN A 1 84 ? -15.164 7.102 10.562 1 72.5 84 ASN A N 1
ATOM 671 C CA . ASN A 1 84 ? -15.117 6.523 11.898 1 72.5 84 ASN A CA 1
ATOM 672 C C . ASN A 1 84 ? -14.422 7.453 12.883 1 72.5 84 ASN A C 1
ATOM 674 O O . ASN A 1 84 ? -14.828 7.559 14.047 1 72.5 84 ASN A O 1
ATOM 678 N N . ILE A 1 85 ? -13.375 8.008 12.508 1 61.38 85 ILE A N 1
ATOM 679 C CA . ILE A 1 85 ? -12.648 8.93 13.367 1 61.38 85 ILE A CA 1
ATOM 680 C C . ILE A 1 85 ? -13.539 10.109 13.734 1 61.38 85 ILE A C 1
ATOM 682 O O . ILE A 1 85 ? -13.578 10.531 14.891 1 61.38 85 ILE A O 1
ATOM 686 N N . ILE A 1 86 ? -14.117 10.594 12.695 1 57.62 86 ILE A N 1
ATOM 687 C CA . ILE A 1 86 ? -15.023 11.703 12.969 1 57.62 86 ILE A CA 1
ATOM 688 C C . ILE A 1 86 ? -16.156 11.234 13.891 1 57.62 86 ILE A C 1
ATOM 690 O O . ILE A 1 86 ? -16.5 11.922 14.844 1 57.62 86 ILE A O 1
ATOM 694 N N . HIS A 1 87 ? -16.484 10.055 13.578 1 54.91 87 HIS A N 1
ATOM 695 C CA . HIS A 1 87 ? -17.547 9.562 14.438 1 54.91 87 HIS A CA 1
ATOM 696 C C . HIS A 1 87 ? -16.984 9.07 15.773 1 54.91 87 HIS A C 1
ATOM 698 O O . HIS A 1 87 ? -17.609 9.266 16.812 1 54.91 87 HIS A O 1
ATOM 704 N N . TYR A 1 88 ? -15.914 8.438 15.844 1 49.78 88 TYR A N 1
ATOM 705 C CA . TYR A 1 88 ? -15.328 8.016 17.109 1 49.78 88 TYR A CA 1
ATOM 706 C C . TYR A 1 88 ? -14.875 9.227 17.922 1 49.78 88 TYR A C 1
ATOM 708 O O . TYR A 1 88 ? -14.938 9.203 19.156 1 49.78 88 TYR A O 1
ATOM 716 N N . ASN A 1 89 ? -14.156 10.164 17.281 1 44.66 89 ASN A N 1
ATOM 717 C CA . ASN A 1 89 ? -13.914 11.367 18.062 1 44.66 89 ASN A CA 1
ATOM 718 C C . ASN A 1 89 ? -15.203 11.883 18.703 1 44.66 89 ASN A C 1
ATOM 720 O O . ASN A 1 89 ? -15.172 12.414 19.812 1 44.66 89 ASN A O 1
ATOM 724 N N . ARG A 1 90 ? -16.359 11.758 18.188 1 34.5 90 ARG A N 1
ATOM 725 C CA . ARG A 1 90 ? -17.609 12 18.891 1 34.5 90 ARG A CA 1
ATOM 726 C C . ARG A 1 90 ? -17.844 10.945 19.969 1 34.5 90 ARG A C 1
ATOM 728 O O . ARG A 1 90 ? -18.297 11.266 21.078 1 34.5 90 ARG A O 1
ATOM 735 N N . TYR A 1 91 ? -17.594 9.719 19.672 1 38.34 91 TYR A N 1
ATOM 736 C CA . TYR A 1 91 ? -17.812 8.711 20.703 1 38.34 91 TYR A CA 1
ATOM 737 C C . TYR A 1 91 ? -16.781 8.828 21.828 1 38.34 91 TYR A C 1
ATOM 739 O O . TYR A 1 91 ? -17.016 8.375 22.938 1 38.34 91 TYR A O 1
ATOM 747 N N . SER A 1 92 ? -15.57 9.023 21.547 1 36.91 92 SER A N 1
ATOM 748 C CA . SER A 1 92 ? -14.648 9.203 22.672 1 36.91 92 SER A CA 1
ATOM 749 C C . SER A 1 92 ? -15.023 10.438 23.484 1 36.91 92 SER A C 1
ATOM 751 O O . SER A 1 92 ? -14.547 10.602 24.609 1 36.91 92 SER A O 1
ATOM 753 N N . GLU A 1 93 ? -15.633 11.383 23 1 35.78 93 GLU A N 1
ATOM 754 C CA . GLU A 1 93 ? -16.188 12.445 23.844 1 35.78 93 GLU A CA 1
ATOM 755 C C . GLU A 1 93 ? -17.297 11.914 24.75 1 35.78 93 GLU A C 1
ATOM 757 O O . GLU A 1 93 ? -17.562 12.469 25.812 1 35.78 93 GLU A O 1
ATOM 762 N N . HIS A 1 94 ? -18.062 10.914 24.344 1 33.69 94 HIS A N 1
ATOM 763 C CA . HIS A 1 94 ? -19.031 10.453 25.312 1 33.69 94 HIS A CA 1
ATOM 764 C C . HIS A 1 94 ? -18.375 9.656 26.438 1 33.69 94 HIS A C 1
ATOM 766 O O . HIS A 1 94 ? -18.969 9.422 27.484 1 33.69 94 HIS A O 1
ATOM 772 N N . PHE A 1 95 ? -17.328 8.922 26.141 1 32.72 95 PHE A N 1
ATOM 773 C CA . PHE A 1 95 ? -16.922 8.195 27.344 1 32.72 95 PHE A CA 1
ATOM 774 C C . PHE A 1 95 ? -16 9.047 28.203 1 32.72 95 PHE A C 1
ATOM 776 O O . PHE A 1 95 ? -15.586 8.633 29.281 1 32.72 95 PHE A O 1
ATOM 783 N N . VAL A 1 96 ? -15.594 10.273 27.75 1 27.94 96 VAL A N 1
ATOM 784 C CA . VAL A 1 96 ? -14.992 11.07 28.812 1 27.94 96 VAL A CA 1
ATOM 785 C C . VAL A 1 96 ? -16.078 11.859 29.547 1 27.94 96 VAL A C 1
ATOM 787 O O . VAL A 1 96 ? -17.016 12.367 28.922 1 27.94 96 VAL A O 1
ATOM 790 N N . MET B 1 1 ? -4.648 -10.086 12.008 1 71.69 1 MET B N 1
ATOM 791 C CA . MET B 1 1 ? -4.902 -9.461 10.711 1 71.69 1 MET B CA 1
ATOM 792 C C . MET B 1 1 ? -3.934 -9.984 9.656 1 71.69 1 MET B C 1
ATOM 794 O O . MET B 1 1 ? -2.812 -10.383 9.977 1 71.69 1 MET B O 1
ATOM 798 N N . ALA B 1 2 ? -4.488 -10.242 8.531 1 86.69 2 ALA B N 1
ATOM 799 C CA . ALA B 1 2 ? -3.66 -10.703 7.422 1 86.69 2 ALA B CA 1
ATOM 800 C C . ALA B 1 2 ? -2.611 -9.656 7.051 1 86.69 2 ALA B C 1
ATOM 802 O O . ALA B 1 2 ? -2.766 -8.477 7.367 1 86.69 2 ALA B O 1
ATOM 803 N N . ALA B 1 3 ? -1.488 -10.008 6.527 1 89.62 3 ALA B N 1
ATOM 804 C CA . ALA B 1 3 ? -0.325 -9.156 6.297 1 89.62 3 ALA B CA 1
ATOM 805 C C . ALA B 1 3 ? -0.695 -7.941 5.453 1 89.62 3 ALA B C 1
ATOM 807 O O . ALA B 1 3 ? -0.358 -6.809 5.805 1 89.62 3 ALA B O 1
ATOM 808 N N . VAL B 1 4 ? -1.448 -8.172 4.434 1 91.62 4 VAL B N 1
ATOM 809 C CA . VAL B 1 4 ? -1.809 -7.086 3.523 1 91.62 4 VAL B CA 1
ATOM 810 C C . VAL B 1 4 ? -2.822 -6.168 4.195 1 91.62 4 VAL B C 1
ATOM 812 O O . VAL B 1 4 ? -2.74 -4.941 4.066 1 91.62 4 VAL B O 1
ATOM 815 N N . GLU B 1 5 ? -3.77 -6.715 4.922 1 88.94 5 GLU B N 1
ATOM 816 C CA . GLU B 1 5 ? -4.758 -5.926 5.652 1 88.94 5 GLU B CA 1
ATOM 817 C C . GLU B 1 5 ? -4.086 -5.02 6.68 1 88.94 5 GLU B C 1
ATOM 819 O O . GLU B 1 5 ? -4.41 -3.836 6.777 1 88.94 5 GLU B O 1
ATOM 824 N N . SER B 1 6 ? -3.186 -5.57 7.398 1 90.56 6 SER B N 1
ATOM 825 C CA . SER B 1 6 ? -2.453 -4.801 8.398 1 90.56 6 SER B CA 1
ATOM 826 C C . SER B 1 6 ? -1.635 -3.689 7.754 1 90.56 6 SER B C 1
ATOM 828 O O . SER B 1 6 ? -1.536 -2.588 8.297 1 90.56 6 SER B O 1
ATOM 830 N N . ALA B 1 7 ? -1.057 -4.016 6.605 1 91.5 7 ALA B N 1
ATOM 831 C CA . ALA B 1 7 ? -0.258 -3.033 5.879 1 91.5 7 ALA B CA 1
ATOM 832 C C . ALA B 1 7 ? -1.114 -1.853 5.43 1 91.5 7 ALA B C 1
ATOM 834 O O . ALA B 1 7 ? -0.74 -0.695 5.625 1 91.5 7 ALA B O 1
ATOM 835 N N . VAL B 1 8 ? -2.287 -2.117 4.957 1 90.44 8 VAL B N 1
ATOM 836 C CA . VAL B 1 8 ? -3.184 -1.094 4.43 1 90.44 8 VAL B CA 1
ATOM 837 C C . VAL B 1 8 ? -3.676 -0.201 5.566 1 90.44 8 VAL B C 1
ATOM 839 O O . VAL B 1 8 ? -3.684 1.026 5.441 1 90.44 8 VAL B O 1
ATOM 842 N N . TYR B 1 9 ? -4.004 -0.795 6.652 1 87.44 9 TYR B N 1
ATOM 843 C CA . TYR B 1 9 ? -4.457 -0.026 7.805 1 87.44 9 TYR B CA 1
ATOM 844 C C . TYR B 1 9 ? -3.334 0.842 8.359 1 87.44 9 TYR B C 1
ATOM 846 O O . TYR B 1 9 ? -3.568 1.978 8.781 1 87.44 9 TYR B O 1
ATOM 854 N N . SER B 1 10 ? -2.154 0.29 8.383 1 90.94 10 SER B N 1
ATOM 855 C CA . SER B 1 10 ? -1.002 1.046 8.859 1 90.94 10 SER B CA 1
ATOM 856 C C . SER B 1 10 ? -0.753 2.277 8 1 90.94 10 SER B C 1
ATOM 858 O O . SER B 1 10 ? -0.411 3.344 8.516 1 90.94 10 SER B O 1
ATOM 860 N N . LEU B 1 11 ? -0.951 2.127 6.684 1 91.81 11 LEU B N 1
ATOM 861 C CA . LEU B 1 11 ? -0.771 3.254 5.777 1 91.81 11 LEU B CA 1
ATOM 862 C C . LEU B 1 11 ? -1.785 4.355 6.07 1 91.81 11 LEU B C 1
ATOM 864 O O . LEU B 1 11 ? -1.435 5.539 6.094 1 91.81 11 LEU B O 1
ATOM 868 N N . LEU B 1 12 ? -3.004 3.977 6.359 1 89.88 12 LEU B N 1
ATOM 869 C CA . LEU B 1 12 ? -4.055 4.934 6.691 1 89.88 12 LEU B CA 1
ATOM 870 C C . LEU B 1 12 ? -3.74 5.656 7.996 1 89.88 12 LEU B C 1
ATOM 872 O O . LEU B 1 12 ? -3.848 6.883 8.07 1 89.88 12 LEU B O 1
ATOM 876 N N . GLU B 1 13 ? -3.375 4.887 8.984 1 90 13 GLU B N 1
ATOM 877 C CA . GLU B 1 13 ? -3.117 5.434 10.312 1 90 13 GLU B CA 1
ATOM 878 C C . GLU B 1 13 ? -1.939 6.402 10.297 1 90 13 GLU B C 1
ATOM 880 O O . GLU B 1 13 ? -1.99 7.461 10.922 1 90 13 GLU B O 1
ATOM 885 N N . VAL B 1 14 ? -0.876 5.957 9.617 1 92.44 14 VAL B N 1
ATOM 886 C CA . VAL B 1 14 ? 0.32 6.789 9.555 1 92.44 14 VAL B CA 1
ATOM 887 C 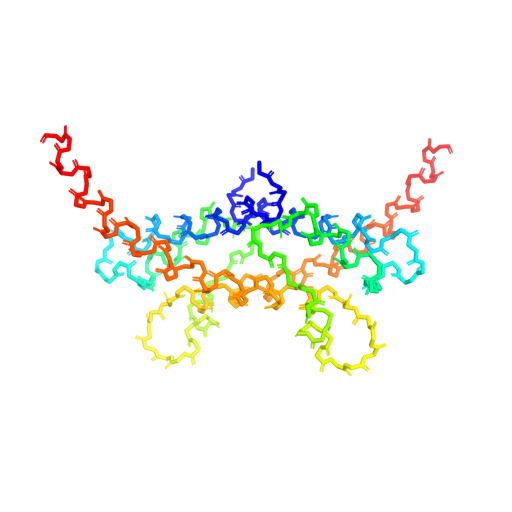C . VAL B 1 14 ? -0.002 8.102 8.836 1 92.44 14 VAL B C 1
ATOM 889 O O . VAL B 1 14 ? 0.406 9.172 9.281 1 92.44 14 VAL B O 1
ATOM 892 N N . PHE B 1 15 ? -0.716 8.016 7.777 1 92.44 15 PHE B N 1
ATOM 893 C CA . PHE B 1 15 ? -1.104 9.219 7.043 1 92.44 15 PHE B CA 1
ATOM 894 C C . PHE B 1 15 ? -1.888 10.172 7.938 1 92.44 15 PHE B C 1
ATOM 896 O O . PHE B 1 15 ? -1.592 11.367 7.988 1 92.44 15 PHE B O 1
ATOM 903 N N . HIS B 1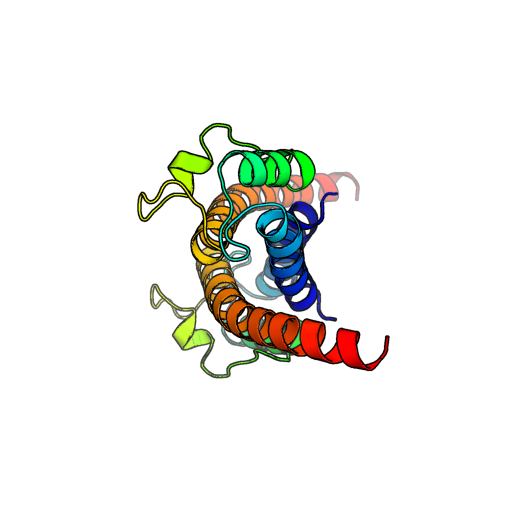 16 ? -2.826 9.609 8.602 1 89 16 HIS B N 1
ATOM 904 C CA . HIS B 1 16 ? -3.682 10.438 9.438 1 89 16 HIS B CA 1
ATOM 905 C C . HIS B 1 16 ? -2.906 11.008 10.625 1 89 16 HIS B C 1
ATOM 907 O O . HIS B 1 16 ? -3.178 12.125 11.07 1 89 16 HIS B O 1
ATOM 913 N N . LYS B 1 17 ? -2.029 10.172 11.188 1 91.62 17 LYS B N 1
ATOM 914 C CA . LYS B 1 17 ? -1.184 10.594 12.297 1 91.62 17 LYS B CA 1
ATOM 915 C C . LYS B 1 17 ? -0.443 11.883 11.969 1 91.62 17 LYS B C 1
ATOM 917 O O . LYS B 1 17 ? -0.322 12.773 12.812 1 91.62 17 LYS B O 1
ATOM 922 N N . TYR B 1 18 ? 0.016 12.023 10.727 1 92 18 TYR B N 1
ATOM 923 C CA . TYR B 1 18 ? 0.834 13.172 10.344 1 92 18 TYR B CA 1
ATOM 924 C C . TYR B 1 18 ? -0.023 14.273 9.727 1 92 18 TYR B C 1
ATOM 926 O O . TYR B 1 18 ? 0.274 15.461 9.891 1 92 18 TYR B O 1
ATOM 934 N N . SER B 1 19 ? -1.118 13.898 9.047 1 90.5 19 SER B N 1
ATOM 935 C CA . SER B 1 19 ? -1.975 14.891 8.406 1 90.5 19 SER B CA 1
ATOM 936 C C . SER B 1 19 ? -2.797 15.656 9.438 1 90.5 19 SER B C 1
ATOM 938 O O . SER B 1 19 ? -3.24 16.781 9.172 1 90.5 19 SER B O 1
ATOM 940 N N . ALA B 1 20 ? -3.025 15.094 10.602 1 86.69 20 ALA B N 1
ATOM 941 C CA . ALA B 1 20 ? -3.898 15.672 11.617 1 86.69 20 ALA B CA 1
ATOM 942 C C . ALA B 1 20 ? -3.125 16.625 12.523 1 86.69 20 ALA B C 1
ATOM 944 O O . ALA B 1 20 ? -3.67 17.141 13.5 1 86.69 20 ALA B O 1
ATOM 945 N N . LYS B 1 21 ? -1.86 16.844 12.141 1 87.75 21 LYS B N 1
ATOM 946 C CA . LYS B 1 21 ? -1.04 17.672 13.023 1 87.75 21 LYS B CA 1
ATOM 947 C C . LYS B 1 21 ? -1.393 19.156 12.867 1 87.75 21 LYS B C 1
ATOM 949 O O . LYS B 1 21 ? -1.509 19.875 13.859 1 87.75 21 LYS B O 1
ATOM 954 N N . GLU B 1 22 ? -1.489 19.594 11.578 1 81.31 22 GLU B N 1
ATOM 955 C CA . GLU B 1 22 ? -1.764 21.016 11.32 1 81.31 22 GLU B CA 1
ATOM 956 C C . GLU B 1 22 ? -2.764 21.172 10.18 1 81.31 22 GLU B C 1
ATOM 958 O O . GLU B 1 22 ? -2.719 20.438 9.195 1 81.31 22 GLU B O 1
ATOM 963 N N . GLY B 1 23 ? -3.578 22 10.32 1 80.56 23 GLY B N 1
ATOM 964 C CA . GLY B 1 23 ? -4.402 22.406 9.188 1 80.56 23 GLY B CA 1
ATOM 965 C C . GLY B 1 23 ? -5.426 21.359 8.797 1 80.56 23 GLY B C 1
ATOM 966 O O . GLY B 1 23 ? -6.184 20.875 9.641 1 80.56 23 GLY B O 1
ATOM 967 N N . ASP B 1 24 ? -5.402 21.094 7.445 1 81.06 24 ASP B N 1
ATOM 968 C CA . ASP B 1 24 ? -6.336 20.125 6.867 1 81.06 24 ASP B CA 1
ATOM 969 C C . ASP B 1 24 ? -5.977 18.703 7.27 1 81.06 24 ASP B C 1
ATOM 971 O O . ASP B 1 24 ? -4.906 18.203 6.914 1 81.06 24 ASP B O 1
ATOM 975 N N . GLN B 1 25 ? -6.801 18.141 8.117 1 85.12 25 GLN B N 1
ATOM 976 C CA . GLN B 1 25 ? -6.551 16.812 8.648 1 85.12 25 GLN B CA 1
ATOM 977 C C . GLN B 1 25 ? -6.617 15.758 7.543 1 85.12 25 GLN B C 1
ATOM 979 O O . GLN B 1 25 ? -6.195 14.617 7.738 1 85.12 25 GLN B O 1
ATOM 984 N N . LEU B 1 26 ? -7.074 16.219 6.316 1 85.62 26 LEU B N 1
ATOM 985 C CA . LEU B 1 26 ? -7.254 15.281 5.215 1 85.62 26 LEU B CA 1
ATOM 986 C C . LEU B 1 26 ? -6.141 15.43 4.184 1 85.62 26 LEU B C 1
ATOM 988 O O . LEU B 1 26 ? -6.098 14.695 3.195 1 85.62 26 LEU B O 1
ATOM 992 N N . LYS B 1 27 ? -5.32 16.359 4.465 1 89.62 27 LYS B N 1
ATOM 993 C CA . LYS B 1 27 ? -4.203 16.594 3.553 1 89.62 27 LYS B CA 1
ATOM 994 C C . LYS B 1 27 ? -2.904 16.812 4.32 1 89.62 27 LYS B C 1
ATOM 996 O O . LYS B 1 27 ? -2.92 17.328 5.445 1 89.62 27 LYS B O 1
ATOM 1001 N N . LEU B 1 28 ? -1.8 16.469 3.701 1 92.31 28 LEU B N 1
ATOM 1002 C CA . LEU B 1 28 ? -0.472 16.719 4.254 1 92.31 28 LEU B CA 1
ATOM 1003 C C . LEU B 1 28 ? 0.163 17.953 3.627 1 92.31 28 LEU B C 1
ATOM 1005 O O . LEU B 1 28 ? 0.224 18.062 2.4 1 92.31 28 LEU B O 1
ATOM 1009 N N . ASN B 1 29 ? 0.5 18.875 4.465 1 92.56 29 ASN B N 1
ATOM 1010 C CA . ASN B 1 29 ? 1.291 19.984 3.945 1 92.56 29 ASN B CA 1
ATOM 1011 C C . ASN B 1 29 ? 2.76 19.594 3.785 1 92.56 29 ASN B C 1
ATOM 1013 O O . ASN B 1 29 ? 3.141 18.453 4.059 1 92.56 29 ASN B O 1
ATOM 1017 N N . ARG B 1 30 ? 3.549 20.562 3.291 1 90.69 30 ARG B N 1
ATOM 1018 C CA . ARG B 1 30 ? 4.941 20.281 2.961 1 90.69 30 ARG B CA 1
ATOM 1019 C C . ARG B 1 30 ? 5.707 19.781 4.184 1 90.69 30 ARG B C 1
ATOM 1021 O O . ARG B 1 30 ? 6.402 18.766 4.113 1 90.69 30 ARG B O 1
ATOM 1028 N N . SER B 1 31 ? 5.578 20.469 5.309 1 92.69 31 SER B N 1
ATOM 1029 C CA . SER B 1 31 ? 6.285 20.109 6.531 1 92.69 31 SER B CA 1
ATOM 1030 C C . SER B 1 31 ? 5.875 18.719 7.02 1 92.69 31 SER B C 1
ATOM 1032 O O . SER B 1 31 ? 6.727 17.906 7.406 1 92.69 31 SER B O 1
ATOM 1034 N N . GLU B 1 32 ? 4.559 18.453 7.051 1 94.44 32 GLU B N 1
ATOM 1035 C CA . GLU B 1 32 ? 4.035 17.156 7.48 1 94.44 32 GLU B CA 1
ATOM 1036 C C . GLU B 1 32 ? 4.543 16.031 6.586 1 94.44 32 GLU B C 1
ATOM 1038 O O . GLU B 1 32 ? 4.883 14.953 7.07 1 94.44 32 GLU B O 1
ATOM 1043 N N . LEU B 1 33 ? 4.555 16.297 5.258 1 91.94 33 LEU B N 1
ATOM 1044 C CA . LEU B 1 33 ? 5.023 15.297 4.301 1 91.94 33 LEU B CA 1
ATOM 1045 C C . LEU B 1 33 ? 6.488 14.953 4.551 1 91.94 33 LEU B C 1
ATOM 1047 O O . LEU B 1 33 ? 6.863 13.781 4.574 1 91.94 33 LEU B O 1
ATOM 1051 N N . PHE B 1 34 ? 7.297 15.977 4.773 1 91.56 34 PHE B N 1
ATOM 1052 C CA . PHE B 1 34 ? 8.727 15.773 4.984 1 91.56 34 PHE B CA 1
ATOM 1053 C C . PHE B 1 34 ? 8.977 14.977 6.254 1 91.56 34 PHE B C 1
ATOM 1055 O O . PHE B 1 34 ? 9.828 14.078 6.277 1 91.56 34 PHE B O 1
ATOM 1062 N N . VAL B 1 35 ? 8.25 15.289 7.301 1 93.12 35 VAL B N 1
ATOM 1063 C CA . VAL B 1 35 ? 8.391 14.57 8.562 1 93.12 35 VAL B CA 1
ATOM 1064 C C . VAL B 1 35 ? 7.957 13.117 8.383 1 93.12 35 VAL B C 1
ATOM 1066 O 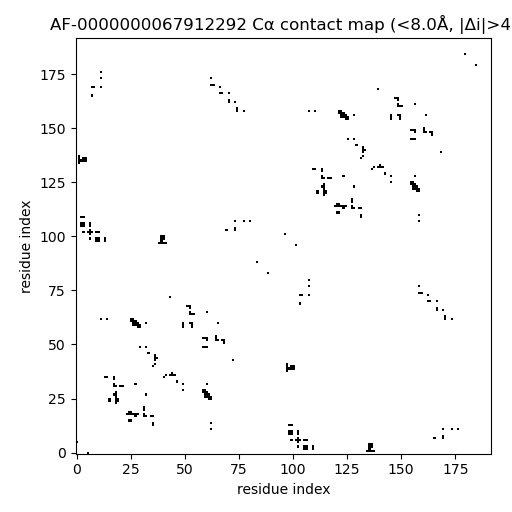O . VAL B 1 35 ? 8.641 12.195 8.844 1 93.12 35 VAL B O 1
ATOM 1069 N N . LEU B 1 36 ? 6.785 12.922 7.695 1 92.06 36 LEU B N 1
ATOM 1070 C CA . LEU B 1 36 ? 6.285 11.578 7.426 1 92.06 36 LEU B CA 1
ATOM 1071 C C . LEU B 1 36 ? 7.32 10.758 6.664 1 92.06 36 LEU B C 1
ATOM 1073 O O . LEU B 1 36 ? 7.648 9.633 7.066 1 92.06 36 LEU B O 1
ATOM 1077 N N . LEU B 1 37 ? 7.883 11.312 5.613 1 90.12 37 LEU B N 1
ATOM 1078 C CA . LEU B 1 37 ? 8.836 10.586 4.781 1 90.12 37 LEU B CA 1
ATOM 1079 C C . LEU B 1 37 ? 10.133 10.328 5.543 1 90.12 37 LEU B C 1
ATOM 1081 O O . LEU B 1 37 ? 10.695 9.234 5.461 1 90.12 37 LEU B O 1
ATOM 1085 N N . SER B 1 38 ? 10.547 11.328 6.309 1 91.38 38 SER B N 1
ATOM 1086 C CA . SER B 1 38 ? 11.805 11.211 7.035 1 91.38 38 SER B CA 1
ATOM 1087 C C . SER B 1 38 ? 11.711 10.164 8.141 1 91.38 38 SER B C 1
ATOM 1089 O O . SER B 1 38 ? 12.68 9.453 8.414 1 91.38 38 SER B O 1
ATOM 1091 N N . GLN B 1 39 ? 10.523 10.023 8.695 1 92.56 39 GLN B N 1
ATOM 1092 C CA . GLN B 1 39 ? 10.344 9.117 9.82 1 92.56 39 GLN B CA 1
ATOM 1093 C C . GLN B 1 39 ? 9.852 7.746 9.352 1 92.56 39 GLN B C 1
ATOM 1095 O O . GLN B 1 39 ? 10.266 6.715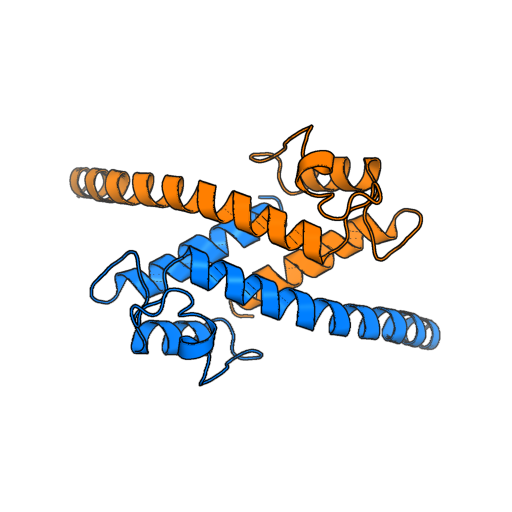 9.883 1 92.56 39 GLN B O 1
ATOM 1100 N N . GLU B 1 40 ? 9.023 7.707 8.375 1 90.12 40 GLU B N 1
ATOM 1101 C CA . GLU B 1 40 ? 8.344 6.477 7.992 1 90.12 40 GLU B CA 1
ATOM 1102 C C . GLU B 1 40 ? 8.977 5.859 6.746 1 90.12 40 GLU B C 1
ATOM 1104 O O . GLU B 1 40 ? 8.797 4.672 6.473 1 90.12 40 GLU B O 1
ATOM 1109 N N . LEU B 1 41 ? 9.633 6.594 5.918 1 86 41 LEU B N 1
ATOM 1110 C CA . LEU B 1 41 ? 10.305 6.117 4.711 1 86 41 LEU B CA 1
ATOM 1111 C C . LEU B 1 41 ? 11.695 6.727 4.586 1 86 41 LEU B C 1
ATOM 1113 O O . LEU B 1 41 ? 11.984 7.418 3.607 1 86 41 LEU B O 1
ATOM 1117 N N . PRO B 1 42 ? 12.539 6.309 5.477 1 87.19 42 PRO B N 1
ATOM 1118 C CA . PRO B 1 42 ? 13.875 6.906 5.395 1 87.19 42 PRO B CA 1
ATOM 1119 C C . PRO B 1 42 ? 14.664 6.418 4.18 1 87.19 42 PRO B C 1
ATOM 1121 O O . PRO B 1 42 ? 15.516 7.145 3.662 1 87.19 42 PRO B O 1
ATOM 1124 N N . CYS B 1 43 ? 14.547 5.242 3.742 1 76.5 43 CYS B N 1
ATOM 1125 C CA . CYS B 1 43 ? 15.273 4.66 2.617 1 76.5 43 CYS B CA 1
ATOM 1126 C C . CYS B 1 43 ? 14.812 5.273 1.299 1 76.5 43 CYS B C 1
ATOM 1128 O O . CYS B 1 43 ? 15.555 5.277 0.317 1 76.5 43 CYS B O 1
ATOM 1130 N N . CYS B 1 44 ? 13.531 5.812 1.299 1 77.06 44 CYS B N 1
ATOM 1131 C CA . CYS B 1 44 ? 12.953 6.293 0.048 1 77.06 44 CYS B CA 1
ATOM 1132 C C . CYS B 1 44 ? 12.633 7.777 0.131 1 77.06 44 CYS B C 1
ATOM 1134 O O . CYS B 1 44 ? 11.812 8.289 -0.64 1 77.06 44 CYS B O 1
ATOM 1136 N N . TYR B 1 45 ? 13.336 8.352 1.081 1 76.69 45 TYR B N 1
ATOM 1137 C CA . TYR B 1 45 ? 13.086 9.773 1.272 1 76.69 45 TYR B CA 1
ATOM 1138 C C . TYR B 1 45 ? 13.617 10.586 0.097 1 76.69 45 TYR B C 1
ATOM 1140 O O . TYR B 1 45 ? 14.766 10.398 -0.323 1 76.69 45 TYR B O 1
ATOM 1148 N N . ARG B 1 46 ? 12.539 11.266 -0.596 1 80.38 46 ARG B N 1
ATOM 1149 C CA . ARG B 1 46 ? 12.898 12.164 -1.686 1 80.38 46 ARG B CA 1
ATOM 1150 C C . ARG B 1 46 ? 12.469 13.602 -1.371 1 80.38 46 ARG B C 1
ATOM 1152 O O . ARG B 1 46 ? 11.297 13.859 -1.09 1 80.38 46 ARG B O 1
ATOM 1159 N N . LYS B 1 47 ? 13.461 14.562 -1.453 1 80.56 47 LYS B N 1
ATOM 1160 C CA . LYS B 1 47 ? 13.188 15.969 -1.153 1 80.56 47 LYS B CA 1
ATOM 1161 C C . LYS B 1 47 ? 12.172 16.547 -2.135 1 80.56 47 LYS B C 1
ATOM 1163 O O . LYS B 1 47 ? 11.492 17.531 -1.823 1 80.56 47 LYS B O 1
ATOM 1168 N N . ASP B 1 48 ? 12.141 15.891 -3.309 1 87.12 48 ASP B N 1
ATOM 1169 C CA . ASP B 1 48 ? 11.203 16.359 -4.324 1 87.12 48 ASP B CA 1
ATOM 1170 C C . ASP B 1 48 ? 9.891 15.586 -4.273 1 87.12 48 ASP B C 1
ATOM 1172 O O . ASP B 1 48 ? 9.141 15.562 -5.246 1 87.12 48 ASP B O 1
ATOM 1176 N N . ALA B 1 49 ? 9.656 15.031 -3.154 1 84.94 49 ALA B N 1
ATOM 1177 C CA . ALA B 1 49 ? 8.477 14.188 -2.994 1 84.94 49 ALA B CA 1
ATOM 1178 C C . ALA B 1 49 ? 7.195 15 -3.098 1 84.94 49 ALA B C 1
ATOM 1180 O O . ALA B 1 49 ? 6.199 14.547 -3.664 1 84.94 49 ALA B O 1
ATOM 1181 N N . MET B 1 50 ? 7.277 16.219 -2.598 1 87.75 50 MET B N 1
ATOM 1182 C CA . MET B 1 50 ? 6.109 17.078 -2.691 1 87.75 50 MET B CA 1
ATOM 1183 C C . MET B 1 50 ? 5.711 17.312 -4.145 1 87.75 50 MET B C 1
ATOM 1185 O O . MET B 1 50 ? 4.527 17.234 -4.488 1 87.75 50 MET B O 1
ATOM 1189 N N . SER B 1 51 ? 6.719 17.578 -4.941 1 88.06 51 SER B N 1
ATOM 1190 C CA . SER B 1 51 ? 6.469 17.812 -6.359 1 88.06 51 SER B CA 1
ATOM 1191 C C . SER B 1 51 ? 6.023 16.547 -7.07 1 88.06 51 SER B C 1
ATOM 119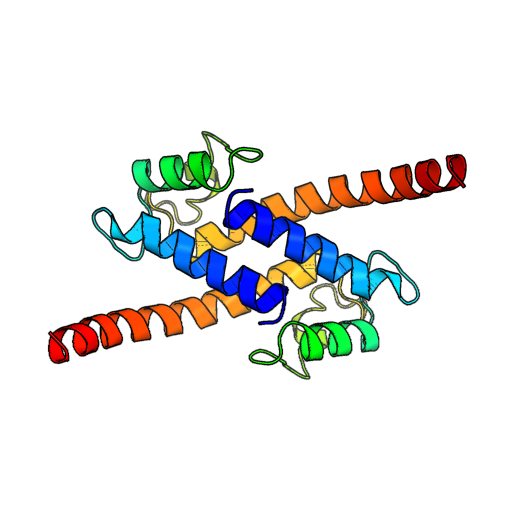3 O O . SER B 1 51 ? 5.199 16.594 -7.984 1 88.06 51 SER B O 1
ATOM 1195 N N . LEU B 1 52 ? 6.527 15.477 -6.473 1 83.25 52 LEU B N 1
ATOM 1196 C CA . LEU B 1 52 ? 6.211 14.18 -7.07 1 83.25 52 LEU B CA 1
ATOM 1197 C C . LEU B 1 52 ? 4.816 13.719 -6.656 1 83.25 52 LEU B C 1
ATOM 1199 O O . LEU B 1 52 ? 4.109 13.086 -7.441 1 83.25 52 LEU B O 1
ATOM 1203 N N . LEU B 1 53 ? 4.375 14.156 -5.473 1 84.56 53 LEU B N 1
ATOM 1204 C CA . LEU B 1 53 ? 3.119 13.672 -4.906 1 84.56 53 LEU B CA 1
ATOM 1205 C C . LEU B 1 53 ? 1.978 14.633 -5.219 1 84.56 53 LEU B C 1
ATOM 1207 O O . LEU B 1 53 ? 0.831 14.219 -5.379 1 84.56 53 LEU B O 1
ATOM 1211 N N . ASP B 1 54 ? 2.363 15.875 -5.23 1 86.5 54 ASP B N 1
ATOM 1212 C CA . ASP B 1 54 ? 1.354 16.891 -5.516 1 86.5 54 ASP B CA 1
ATOM 1213 C C . ASP B 1 54 ? 0.896 16.812 -6.969 1 86.5 54 ASP B C 1
ATOM 1215 O O . ASP B 1 54 ? 1.21 17.703 -7.77 1 86.5 54 ASP B O 1
ATOM 1219 N N . LEU B 1 55 ? 0.058 15.797 -7.324 1 81.38 55 LEU B N 1
ATOM 1220 C CA . LEU B 1 55 ? -0.364 15.523 -8.695 1 81.38 55 LEU B CA 1
ATOM 1221 C C . LEU B 1 55 ? -1.38 16.562 -9.164 1 81.38 55 LEU B C 1
ATOM 1223 O O . LEU B 1 55 ? -1.438 16.891 -10.359 1 81.38 55 LEU B O 1
ATOM 1227 N N . ASP B 1 56 ? -2.244 17.031 -8.234 1 83.31 56 ASP B N 1
ATOM 1228 C CA . ASP B 1 56 ? -3.268 17.984 -8.641 1 83.31 56 ASP B CA 1
ATOM 1229 C C . ASP B 1 56 ? -2.756 19.422 -8.523 1 83.31 56 ASP B C 1
ATOM 1231 O O . ASP B 1 56 ? -3.465 20.375 -8.867 1 83.31 56 ASP B O 1
ATOM 1235 N N . GLY B 1 57 ? -1.59 19.641 -7.945 1 87.12 57 GLY B N 1
ATOM 1236 C CA . GLY B 1 57 ? -0.914 20.938 -7.922 1 87.12 57 GLY B CA 1
ATOM 1237 C C . GLY B 1 57 ? -1.45 21.875 -6.852 1 87.12 57 GLY B C 1
ATOM 1238 O O . GLY B 1 57 ? -1.416 23.094 -7.016 1 87.12 57 GLY B O 1
ATOM 1239 N N . ASP B 1 58 ? -2.074 21.469 -5.742 1 86.5 58 ASP B N 1
ATOM 1240 C CA . ASP B 1 58 ? -2.641 22.344 -4.715 1 86.5 58 ASP B CA 1
ATOM 1241 C C . ASP B 1 58 ? -1.625 22.609 -3.609 1 86.5 58 ASP B C 1
ATOM 1243 O O . ASP B 1 58 ? -1.895 23.391 -2.693 1 86.5 58 ASP B O 1
ATOM 1247 N N . GLY B 1 59 ? -0.466 22.062 -3.75 1 89.56 59 GLY B N 1
ATOM 1248 C CA . GLY B 1 59 ? 0.604 22.297 -2.793 1 89.56 59 GLY B CA 1
ATOM 1249 C C . GLY B 1 59 ? 0.48 21.438 -1.546 1 89.56 59 GLY B C 1
ATOM 1250 O O . GLY B 1 59 ? 1.186 21.656 -0.56 1 89.56 59 GLY B O 1
ATOM 1251 N N . GLU B 1 60 ? -0.505 20.578 -1.511 1 92.38 60 GLU B N 1
ATOM 1252 C CA . GLU B 1 60 ? -0.712 19.625 -0.418 1 92.38 60 GLU B CA 1
ATOM 1253 C C . GLU B 1 60 ? -0.868 18.203 -0.942 1 92.38 60 GLU B C 1
ATOM 1255 O O . GLU B 1 60 ? -1.029 18 -2.146 1 92.38 60 GLU B O 1
ATOM 1260 N N . VAL B 1 61 ? -0.704 17.25 -0.102 1 92.5 61 VAL B N 1
ATOM 1261 C CA . VAL B 1 61 ? -0.796 15.852 -0.499 1 92.5 61 VAL B CA 1
ATOM 1262 C C . VAL B 1 61 ? -1.953 15.18 0.237 1 92.5 61 VAL B C 1
ATOM 1264 O O . VAL B 1 61 ? -1.988 15.164 1.47 1 92.5 61 VAL B O 1
ATOM 1267 N N . ASP B 1 62 ? -2.955 14.766 -0.549 1 90.38 62 ASP B N 1
ATOM 1268 C CA . ASP B 1 62 ? -4.027 14 0.075 1 90.38 62 ASP B CA 1
ATOM 1269 C C . ASP B 1 62 ? -3.672 12.516 0.146 1 90.38 62 ASP B C 1
ATOM 1271 O O . ASP B 1 62 ? -2.588 12.109 -0.279 1 90.38 62 ASP B O 1
ATOM 1275 N N . PHE B 1 63 ? -4.559 11.758 0.721 1 90 63 PHE B N 1
ATOM 1276 C CA . PHE B 1 63 ? -4.277 10.344 0.951 1 90 63 PHE B CA 1
ATOM 1277 C C . PHE B 1 63 ? -4.082 9.609 -0.369 1 90 63 PHE B C 1
ATOM 1279 O O . PHE B 1 63 ? -3.199 8.75 -0.486 1 90 63 PHE B O 1
ATOM 1286 N N . LEU B 1 64 ? -4.914 10.023 -1.377 1 87.06 64 LEU B N 1
ATOM 1287 C CA . LEU B 1 64 ? -4.805 9.375 -2.68 1 87.06 64 LEU B CA 1
ATOM 1288 C C . LEU B 1 64 ? -3.426 9.602 -3.287 1 87.06 64 LEU B C 1
ATOM 1290 O O . LEU B 1 64 ? -2.805 8.664 -3.791 1 87.06 64 LEU B O 1
ATOM 1294 N N . GLU B 1 65 ? -2.986 10.773 -3.219 1 89.94 65 GLU B N 1
ATOM 1295 C CA . GLU B 1 65 ? -1.672 11.102 -3.762 1 89.94 65 GLU B CA 1
ATOM 1296 C C . GLU B 1 65 ? -0.564 10.375 -3 1 89.94 65 GLU B C 1
ATOM 1298 O O . GLU B 1 65 ? 0.425 9.945 -3.594 1 89.94 65 GLU B O 1
ATOM 1303 N N . PHE B 1 66 ? -0.752 10.266 -1.718 1 91.31 66 PHE B N 1
ATOM 1304 C CA . PHE B 1 66 ? 0.217 9.57 -0.88 1 91.31 66 PHE B CA 1
ATOM 1305 C C . PHE B 1 66 ? 0.308 8.102 -1.269 1 91.31 66 PHE B C 1
ATOM 1307 O O . PHE B 1 66 ? 1.405 7.562 -1.434 1 91.31 66 PHE B O 1
ATOM 1314 N N . ILE B 1 67 ? -0.821 7.504 -1.409 1 90.62 67 ILE B N 1
ATOM 1315 C CA . ILE B 1 67 ? -0.865 6.082 -1.734 1 90.62 67 ILE B CA 1
ATOM 1316 C C . ILE B 1 67 ? -0.26 5.848 -3.117 1 90.62 67 ILE B C 1
ATOM 1318 O O . ILE B 1 67 ? 0.421 4.848 -3.344 1 90.62 67 ILE B O 1
ATOM 1322 N N . GLU B 1 68 ? -0.467 6.719 -4.074 1 87.5 68 GLU B N 1
ATOM 1323 C CA . GLU B 1 68 ? 0.129 6.609 -5.402 1 87.5 68 GLU B CA 1
ATOM 1324 C C . GLU B 1 68 ? 1.651 6.672 -5.332 1 87.5 68 GLU B C 1
ATOM 1326 O O . GLU B 1 68 ? 2.342 5.977 -6.082 1 87.5 68 GLU B O 1
ATOM 1331 N N . PHE B 1 69 ? 2.109 7.508 -4.473 1 87.44 69 PHE B N 1
ATOM 1332 C CA . PHE B 1 69 ? 3.547 7.605 -4.254 1 87.44 69 PHE B CA 1
ATOM 1333 C C . PHE B 1 69 ? 4.102 6.297 -3.709 1 87.44 69 PHE B C 1
ATOM 1335 O O . PHE B 1 69 ? 5.125 5.801 -4.191 1 87.44 69 PHE B O 1
ATOM 1342 N N . ILE B 1 70 ? 3.445 5.781 -2.695 1 89.88 70 ILE B N 1
ATOM 1343 C CA . ILE B 1 70 ? 3.857 4.523 -2.088 1 89.88 70 ILE B CA 1
ATOM 1344 C C . ILE B 1 70 ? 3.873 3.418 -3.143 1 89.88 70 ILE B C 1
ATOM 1346 O O . ILE B 1 70 ? 4.766 2.57 -3.15 1 89.88 70 ILE B O 1
ATOM 1350 N N . THR B 1 71 ? 2.865 3.424 -4.102 1 90.5 71 THR B N 1
ATOM 1351 C CA . THR B 1 71 ? 2.789 2.436 -5.172 1 90.5 71 THR B CA 1
ATOM 1352 C C . THR B 1 71 ? 3.994 2.549 -6.102 1 90.5 71 THR B C 1
ATOM 1354 O O . THR B 1 71 ? 4.566 1.536 -6.508 1 90.5 71 THR B O 1
ATOM 1357 N N . GLU B 1 72 ? 4.434 3.729 -6.387 1 86.19 72 GLU B N 1
ATOM 1358 C CA . GLU B 1 72 ? 5.582 3.953 -7.258 1 86.19 72 GLU B CA 1
ATOM 1359 C C . GLU B 1 72 ? 6.867 3.424 -6.629 1 86.19 72 GLU B C 1
ATOM 1361 O O . GLU B 1 72 ? 7.641 2.721 -7.281 1 86.19 72 GLU B O 1
ATOM 1366 N N . ILE B 1 73 ? 7.043 3.725 -5.402 1 85.44 73 ILE B N 1
ATOM 1367 C CA . ILE B 1 73 ? 8.25 3.295 -4.703 1 85.44 73 ILE B CA 1
ATOM 1368 C C . ILE B 1 73 ? 8.258 1.771 -4.582 1 85.44 73 ILE B C 1
ATOM 1370 O O . ILE B 1 73 ? 9.305 1.138 -4.738 1 85.44 73 ILE B O 1
ATOM 1374 N N . THR B 1 74 ? 7.043 1.178 -4.25 1 88.69 74 THR B N 1
ATOM 1375 C CA . THR B 1 74 ? 6.922 -0.271 -4.129 1 88.69 74 THR B CA 1
ATOM 1376 C C . THR B 1 74 ? 7.332 -0.96 -5.426 1 88.69 74 THR B C 1
ATOM 1378 O O . THR B 1 74 ? 8.016 -1.988 -5.402 1 88.69 74 THR B O 1
ATOM 1381 N N . THR B 1 75 ? 6.953 -0.415 -6.574 1 85.62 75 THR B N 1
ATOM 1382 C CA . THR B 1 75 ? 7.301 -0.977 -7.875 1 85.62 75 THR B CA 1
ATOM 1383 C C . THR B 1 75 ? 8.805 -0.922 -8.102 1 85.62 75 THR B C 1
ATOM 1385 O O . THR B 1 75 ? 9.391 -1.845 -8.68 1 85.62 75 THR B O 1
ATOM 1388 N N . GLU B 1 76 ? 9.414 0.139 -7.629 1 82.88 76 GLU B N 1
ATOM 1389 C CA . GLU B 1 76 ? 10.867 0.265 -7.719 1 82.88 76 GLU B CA 1
ATOM 1390 C C . GLU B 1 76 ? 11.562 -0.75 -6.816 1 82.88 76 GLU B C 1
ATOM 1392 O O . GLU B 1 76 ? 12.555 -1.365 -7.215 1 82.88 76 GLU B O 1
ATOM 1397 N N . LEU B 1 77 ? 10.977 -0.973 -5.625 1 82.38 77 LEU B N 1
ATOM 1398 C CA . LEU B 1 77 ? 11.539 -1.931 -4.68 1 82.38 77 LEU B CA 1
ATOM 1399 C C . LEU B 1 77 ? 11.352 -3.359 -5.176 1 82.38 77 LEU B C 1
ATOM 1401 O O . LEU B 1 77 ? 12.203 -4.219 -4.949 1 82.38 77 LEU B O 1
ATOM 1405 N N . GLN B 1 78 ? 10.219 -3.6 -5.785 1 83.38 78 GLN B N 1
ATOM 1406 C CA . GLN B 1 78 ? 9.953 -4.93 -6.316 1 83.38 78 GLN B CA 1
ATOM 1407 C C . GLN B 1 78 ? 11.062 -5.375 -7.266 1 83.38 78 GLN B C 1
ATOM 1409 O O . GLN B 1 78 ? 11.469 -6.539 -7.254 1 83.38 78 GLN B O 1
ATOM 1414 N N . GLU B 1 79 ? 11.516 -4.48 -8.117 1 80.69 79 GLU B N 1
ATOM 1415 C CA . GLU B 1 79 ? 12.617 -4.805 -9.016 1 80.69 79 GLU B CA 1
ATOM 1416 C C . GLU B 1 79 ? 13.883 -5.176 -8.242 1 80.69 79 GLU B C 1
ATOM 1418 O O . GLU B 1 79 ? 14.586 -6.113 -8.617 1 80.69 79 GLU B O 1
ATOM 1423 N N . MET B 1 80 ? 14.047 -4.43 -7.23 1 76.25 80 MET B N 1
ATOM 1424 C CA . MET B 1 80 ? 15.211 -4.691 -6.391 1 76.25 80 MET B CA 1
ATOM 1425 C C . MET B 1 80 ? 15.047 -6 -5.621 1 76.25 80 MET B C 1
ATOM 1427 O O . MET B 1 80 ? 16 -6.758 -5.469 1 76.25 80 MET B O 1
ATOM 1431 N N . TYR B 1 81 ? 13.938 -6.191 -5.148 1 79 81 TYR B N 1
ATOM 1432 C CA . TYR B 1 81 ? 13.617 -7.414 -4.418 1 79 81 TYR B CA 1
ATOM 1433 C C . TYR B 1 81 ? 13.797 -8.641 -5.305 1 79 81 TYR B C 1
ATOM 1435 O O . TYR B 1 81 ? 14.375 -9.641 -4.871 1 79 81 TYR B O 1
ATOM 1443 N N . LEU B 1 82 ? 13.375 -8.586 -6.469 1 77.94 82 LEU B N 1
ATOM 1444 C CA . LEU B 1 82 ? 13.477 -9.703 -7.398 1 77.94 82 LEU B CA 1
ATOM 1445 C C . LEU B 1 82 ? 14.93 -9.977 -7.77 1 77.94 82 LEU B C 1
ATOM 1447 O O . LEU B 1 82 ? 15.336 -11.133 -7.906 1 77.94 82 LEU B O 1
ATOM 1451 N N . ASP B 1 83 ? 15.617 -8.961 -7.93 1 76.81 83 ASP B N 1
ATOM 1452 C CA . ASP B 1 83 ? 17.031 -9.094 -8.242 1 76.81 83 ASP B CA 1
ATOM 1453 C C . ASP B 1 83 ? 17.797 -9.781 -7.109 1 76.81 83 ASP B C 1
ATOM 1455 O O . ASP B 1 83 ? 18.719 -10.57 -7.355 1 76.81 83 ASP B O 1
ATOM 1459 N N . ASN B 1 84 ? 17.297 -9.477 -5.969 1 72.56 84 ASN B N 1
ATOM 1460 C CA . ASN B 1 84 ? 17.938 -10.078 -4.801 1 72.56 84 ASN B CA 1
ATOM 1461 C C . ASN B 1 84 ? 17.547 -11.547 -4.648 1 72.56 84 ASN B C 1
ATOM 1463 O O . ASN B 1 84 ? 18.375 -12.375 -4.266 1 72.56 84 ASN B O 1
ATOM 1467 N N . ILE B 1 85 ? 16.344 -11.844 -4.832 1 61.41 85 ILE B N 1
ATOM 1468 C CA . ILE B 1 85 ? 15.883 -13.219 -4.73 1 61.41 85 ILE B CA 1
ATOM 1469 C C . ILE B 1 85 ? 16.594 -14.086 -5.77 1 61.41 85 ILE B C 1
ATOM 1471 O O . ILE B 1 85 ? 17.016 -15.203 -5.473 1 61.41 85 ILE B O 1
ATOM 1475 N N . ILE B 1 86 ? 16.562 -13.523 -6.922 1 57.59 86 ILE B N 1
ATOM 1476 C CA . ILE B 1 86 ? 17.25 -14.273 -7.965 1 57.59 86 ILE B CA 1
ATOM 1477 C C . ILE B 1 86 ? 18.734 -14.422 -7.598 1 57.59 86 ILE B C 1
ATOM 1479 O O . ILE B 1 86 ? 19.312 -15.5 -7.734 1 57.59 86 ILE B O 1
ATOM 1483 N N . HIS B 1 87 ? 19.125 -13.352 -7.055 1 54.75 87 HIS B N 1
ATOM 1484 C CA . HIS B 1 87 ? 20.531 -13.469 -6.672 1 54.75 87 HIS B CA 1
ATOM 1485 C C . HIS B 1 87 ? 20.688 -14.25 -5.375 1 54.75 87 HIS B C 1
ATOM 1487 O O . HIS B 1 87 ? 21.641 -15.023 -5.223 1 54.75 87 HIS B O 1
ATOM 1493 N N . TYR B 1 88 ? 19.875 -14.125 -4.422 1 49.41 88 TYR B N 1
ATOM 1494 C CA . TYR B 1 88 ? 19.953 -14.914 -3.195 1 49.41 88 TYR B CA 1
ATOM 1495 C C . TYR B 1 88 ? 19.641 -16.375 -3.473 1 49.41 88 TYR B C 1
ATOM 1497 O O . TYR B 1 88 ? 20.203 -17.266 -2.828 1 49.41 88 TYR B O 1
ATOM 1505 N N . ASN B 1 89 ? 18.531 -16.641 -4.207 1 44 89 ASN B N 1
ATOM 1506 C CA . ASN B 1 89 ? 18.375 -18.047 -4.578 1 44 89 ASN B CA 1
ATOM 1507 C C . ASN B 1 89 ? 19.656 -18.609 -5.148 1 44 89 ASN B C 1
ATOM 1509 O O . ASN B 1 89 ? 19.969 -19.797 -4.949 1 44 89 ASN B O 1
ATOM 1513 N N . ARG B 1 90 ? 20.5 -17.922 -5.82 1 34.31 90 ARG B N 1
ATOM 1514 C CA . ARG B 1 90 ? 21.828 -18.406 -6.16 1 34.31 90 ARG B CA 1
ATOM 1515 C C . ARG B 1 90 ? 22.719 -18.5 -4.918 1 34.31 90 ARG B C 1
ATOM 1517 O O . ARG B 1 90 ? 23.484 -19.438 -4.762 1 34.31 90 ARG B O 1
ATOM 1524 N N . TYR B 1 91 ? 22.625 -17.547 -4.055 1 38 91 TYR B N 1
ATOM 1525 C CA . TYR B 1 91 ? 23.484 -17.625 -2.875 1 38 91 TYR B CA 1
ATOM 1526 C C . TYR B 1 91 ? 22.984 -18.719 -1.928 1 38 91 TYR B C 1
ATOM 1528 O O . TYR B 1 91 ? 23.75 -19.219 -1.091 1 38 91 TYR B O 1
ATOM 1536 N N . SER B 1 92 ? 21.75 -18.828 -1.699 1 36.59 92 SER B N 1
ATOM 1537 C CA . SER B 1 92 ? 21.328 -19.938 -0.837 1 36.59 92 SER B CA 1
ATOM 1538 C C . SER B 1 92 ? 21.703 -21.281 -1.436 1 36.59 92 SER B C 1
ATOM 1540 O O . SER B 1 92 ? 21.703 -22.297 -0.737 1 36.59 92 SER B O 1
ATOM 1542 N N . GLU B 1 93 ? 21.812 -21.438 -2.648 1 35.78 93 GLU B N 1
ATOM 1543 C CA . GLU B 1 93 ? 22.375 -22.672 -3.205 1 35.78 93 GLU B CA 1
ATOM 1544 C C . GLU B 1 93 ? 23.844 -22.844 -2.807 1 35.78 93 GLU B C 1
ATOM 1546 O O . GLU B 1 93 ? 24.344 -23.969 -2.75 1 35.78 93 GLU B O 1
ATOM 1551 N N . HIS B 1 94 ? 24.609 -21.781 -2.627 1 34.69 94 HIS B N 1
ATOM 1552 C CA . HIS B 1 94 ? 25.969 -22.062 -2.189 1 34.69 94 HIS B CA 1
ATOM 1553 C C . HIS B 1 94 ? 26 -22.5 -0.726 1 34.69 94 HIS B C 1
ATOM 1555 O O . HIS B 1 94 ? 27 -23.047 -0.258 1 34.69 94 HIS B O 1
ATOM 1561 N N . PHE B 1 95 ? 25.141 -21.969 0.113 1 33.16 95 PHE B N 1
ATOM 1562 C CA . PHE B 1 95 ? 25.422 -22.453 1.46 1 33.16 95 PHE B CA 1
ATOM 1563 C C . PHE B 1 95 ? 24.719 -23.797 1.704 1 33.16 95 PHE B C 1
ATOM 1565 O O . PHE B 1 95 ? 24.875 -24.391 2.768 1 33.16 95 PHE B O 1
ATOM 1572 N N . VAL B 1 96 ? 23.875 -24.297 0.741 1 28.28 96 VAL B N 1
ATOM 1573 C CA . VAL B 1 96 ? 23.547 -25.688 1.046 1 28.28 96 VAL B CA 1
ATOM 1574 C C . VAL B 1 96 ? 24.594 -26.625 0.443 1 28.28 96 VAL B C 1
ATOM 1576 O O . VAL B 1 96 ? 25.078 -26.391 -0.67 1 28.28 96 VAL B O 1
#

InterPro domains:
  IPR002048 EF-hand domain [PS50222] (47-76)
  IPR002048 EF-hand domain [SM00054] (45-73)
  IPR011992 EF-hand domain pair [SSF47473] (4-86)
  IPR013787 S100/CaBP-9k-type, calcium binding, subdomain [PF01023] (5-43)
  IPR013787 S100/CaBP-9k-type, calcium binding, subdomain [SM01394] (4-46)
  IPR018247 EF-Hand 1, calcium-binding site [PS00018] (54-66)
  IPR034325 S-100 [cd00213] (4-75)

Organism: Xenopus laevis (NCBI:txid8355)

Nearest PDB structures (foldseek):
  5lpu-assembly1_D  TM=9.271E-01  e=7.102E-07  Homo sapiens
  3zwh-assembly1_B  TM=9.445E-01  e=1.561E-06  Homo sapiens
  4dir-assembly1_B  TM=9.099E-01  e=7.534E-06  Homo sapiens
  1mwn-assembly1_B  TM=8.388E-01  e=1.666E-06  Rattus norvegicus
  6wn7-assembly1_A  TM=8.898E-01  e=9.795E-06  Homo sapiens

Solvent-accessible surface area (backbone atoms only — not comparable to full-atom values): 10265 Å² total; per-residue (Å²): 123,31,68,53,44,47,27,48,51,48,48,51,50,53,50,43,64,44,10,56,70,57,85,54,50,72,29,23,44,65,70,38,45,51,51,46,31,58,62,27,28,61,92,71,56,52,95,60,38,60,72,68,29,23,77,86,66,79,69,41,31,37,65,67,34,49,47,53,46,52,45,54,53,42,55,58,45,47,55,52,50,50,53,43,46,60,47,39,59,52,50,56,52,66,75,97,123,32,68,52,45,48,28,47,51,48,48,50,50,54,50,42,65,43,9,56,68,58,83,53,51,70,28,24,43,65,70,37,44,50,51,44,31,58,62,27,28,60,93,71,57,52,95,58,40,61,72,68,27,24,78,88,65,79,71,40,32,36,63,66,34,48,46,52,47,52,45,53,53,44,54,57,45,45,56,52,50,50,54,43,46,59,47,39,58,54,48,55,54,67,74,98

pLDDT: mean 81.37, std 15.96, range [27.94, 94.5]